Protein 5CWN (pdb70)

Sequence (207 aa):
MDPEEILERAKESLERRAREASEERGDEEEEFRKAAEKALELAKRLVEQAKKEGDPELVLEAAKVALLRVAEELAAKNGDKEVFKKAAESALEVAKRLVEVASKEGDPELVLEAAKVALRVAELAAKNGDKEVFKKAAESALEVAKRRLVEVASSKEGDPELVEEAAKVAEEEVRKLLAKKQGDEEVYEKARETAREVKEELKRRVREEKGGWLEHH

Secondary structure (DSSP, 8-state):
--HHHHHHHHHHHHHHHHHHHHHT-HHHHHHHHHHHHHHHHHHHHHHHHHT-HHHHHHHHHHHHHHHHHHHHTT-HHHHHHHHHHHHHHHHHHHHHHHHTT-HHHHHHHHHHHHHHHHHHHHTT-HHHHHHHHHHHHHHHHHHHHHHHHTT-HHHHHHHHHHHHHHHHHHHHHT-HHHHHHHHHHHHHHHHHHHHHHHHHHHHHHH-

Foldseek 3Di:
DPLVVLLVLLVVLLVQLVVCLVVVNVVSNVVSLVSSLVSLVVSLVVCVVVLNLVSLLSSLVSLLSSLVSCLVSVNVVSNVVSLVSSLVSLVSSLVSCLVVLNLVSLLSSLVSLLSQLVSCLVSVNVPSNLVSLVSSLVSLVSSLVSCLVVLHLPSLVSSLVSLVSQLVSCVVSVPVVSNVSSVVSSVVSVVSSVVSVCVVVVVVVVD

Radius of gyration: 18.5 Å; Cα contacts (8 Å, |Δi|>4): 300; chains: 1; bounding box: 24×44×67 Å

B-factor: mean 45.7, std 22.43, range [17.08, 154.74]

Structure (mmCIF, N/CA/C/O backbone):
data_5CWN
#
_entry.id   5CWN
#
_cell.length_a   23.270
_cell.length_b   82.910
_cell.length_c   103.300
_cell.angle_alpha   90.000
_cell.angle_beta   90.000
_cell.angle_gamma   90.000
#
_symmetry.space_group_name_H-M   'P 21 21 21'
#
loop_
_entity.id
_entity.type
_entity.pdbx_description
1 polymer 'Designed helical repeat protein'
2 non-polymer 'TETRAETHYLENE GLYCOL'
3 non-polymer '2-[N-CYCLOHEXYLAMINO]ETHANE SULFONIC ACID'
4 water water
#
loop_
_atom_site.group_PDB
_atom_site.id
_atom_site.type_symbol
_atom_site.label_atom_id
_atom_site.label_alt_id
_atom_site.label_comp_id
_atom_site.label_asym_id
_atom_site.label_entity_id
_atom_site.label_seq_id
_atom_site.pdbx_PDB_ins_code
_atom_site.Cartn_x
_atom_site.Cartn_y
_atom_site.Cartn_z
_atom_site.occupancy
_atom_site.B_iso_or_equiv
_atom_site.auth_seq_id
_atom_site.auth_comp_id
_atom_site.auth_asym_id
_atom_site.auth_atom_id
_atom_site.pdbx_PDB_model_num
ATOM 1 N N . MET A 1 1 ? -1.356 -31.362 11.719 1.00 66.74 1 MET A N 1
ATOM 2 C CA . MET A 1 1 ? -0.103 -30.557 11.714 1.00 60.80 1 MET A CA 1
ATOM 3 C C . MET A 1 1 ? 0.301 -30.185 13.141 1.00 56.36 1 MET A C 1
ATOM 4 O O . MET A 1 1 ? -0.499 -29.643 13.911 1.00 57.13 1 MET A O 1
ATOM 20 N N . ASP A 1 2 ? 1.545 -30.500 13.484 1.00 52.01 2 ASP A N 1
ATOM 21 C CA . ASP A 1 2 ? 2.158 -30.068 14.735 1.00 50.76 2 ASP A CA 1
ATOM 22 C C . ASP A 1 2 ? 2.036 -28.549 14.833 1.00 43.51 2 ASP A C 1
ATOM 23 O O . ASP A 1 2 ? 2.306 -27.858 13.860 1.00 38.82 2 ASP A O 1
ATOM 32 N N . PRO A 1 3 ? 1.622 -28.021 15.994 1.00 42.89 3 PRO A N 1
ATOM 33 C CA . PRO A 1 3 ? 1.512 -26.555 16.001 1.00 41.11 3 PRO A CA 1
ATOM 34 C C . PRO A 1 3 ? 2.830 -25.833 15.762 1.00 38.19 3 PRO A C 1
ATOM 35 O O . PRO A 1 3 ? 2.817 -24.725 15.193 1.00 34.89 3 PRO A O 1
ATOM 46 N N . GLU A 1 4 ? 3.949 -26.413 16.184 1.00 42.25 4 GLU A N 1
ATOM 47 C CA . GLU A 1 4 ? 5.230 -25.786 15.890 1.00 44.82 4 GLU A CA 1
ATOM 48 C C . GLU A 1 4 ? 5.471 -25.777 14.382 1.00 43.90 4 GLU A C 1
ATOM 49 O O . GLU A 1 4 ? 6.108 -24.853 13.852 1.00 41.68 4 GLU A O 1
ATOM 61 N N . GLU A 1 5 ? 4.939 -26.780 13.681 1.00 39.99 5 GLU A N 1
ATOM 62 C CA . GLU A 1 5 ? 5.056 -26.804 12.226 1.00 37.11 5 GLU A CA 1
ATOM 63 C C . GLU A 1 5 ? 4.195 -25.714 11.591 1.00 31.35 5 GLU A C 1
ATOM 64 O O . GLU A 1 5 ? 4.609 -25.082 10.624 1.00 31.08 5 GLU A O 1
ATOM 76 N N . ILE A 1 6 ? 3.014 -25.469 12.149 1.00 29.72 6 ILE A N 1
ATOM 77 C CA . ILE A 1 6 ? 2.141 -24.415 11.629 1.00 28.38 6 ILE A CA 1
ATOM 78 C C . ILE A 1 6 ? 2.838 -23.098 11.805 1.00 26.65 6 ILE A C 1
ATOM 79 O O . ILE A 1 6 ? 2.797 -22.242 10.910 1.00 25.96 6 ILE A O 1
ATOM 95 N N . LEU A 1 7 ? 3.464 -22.915 12.974 1.00 26.71 7 LEU A N 1
ATOM 96 C CA . LEU A 1 7 ? 4.106 -21.644 13.281 1.00 26.63 7 LEU A CA 1
ATOM 97 C C . LEU A 1 7 ? 5.284 -21.445 12.323 1.00 27.37 7 LEU A C 1
ATOM 98 O O . LEU A 1 7 ? 5.488 -20.356 11.771 1.00 26.98 7 LEU A O 1
ATOM 114 N N . GLU A 1 8 ? 6.027 -22.518 12.045 1.00 29.98 8 GLU A N 1
ATOM 115 C CA . GLU A 1 8 ? 7.133 -22.415 11.098 1.00 36.37 8 GLU A CA 1
ATOM 116 C C . GLU A 1 8 ? 6.655 -22.019 9.687 1.00 30.56 8 GLU A C 1
ATOM 117 O O . GLU A 1 8 ? 7.253 -21.154 9.044 1.00 29.78 8 GLU A O 1
ATOM 129 N N . ARG A 1 9 ? 5.568 -22.622 9.224 1.00 27.96 9 ARG A N 1
ATOM 130 C CA . ARG A 1 9 ? 4.990 -22.265 7.940 1.00 26.40 9 ARG A CA 1
ATOM 131 C C . ARG A 1 9 ? 4.477 -20.824 7.933 1.00 23.22 9 ARG A C 1
ATOM 132 O O . ARG A 1 9 ? 4.546 -20.129 6.902 1.00 23.24 9 ARG A O 1
ATOM 153 N N . ALA A 1 10 ? 3.958 -20.372 9.064 1.00 23.48 10 ALA A N 1
ATOM 154 C CA . ALA A 1 10 ? 3.440 -19.000 9.137 1.00 22.55 10 ALA A CA 1
ATOM 155 C C . ALA A 1 10 ? 4.593 -18.024 9.001 1.00 22.72 10 ALA A C 1
ATOM 156 O O . ALA A 1 10 ? 4.479 -17.001 8.328 1.00 22.40 10 ALA A O 1
ATOM 163 N N . LYS A 1 11 ? 5.696 -18.333 9.670 1.00 23.83 11 LYS A N 1
ATOM 164 C CA . LYS A 1 11 ? 6.898 -17.505 9.583 1.00 24.63 11 LYS A CA 1
ATOM 165 C C . LYS A 1 11 ? 7.516 -17.545 8.169 1.00 23.84 11 LYS A C 1
ATOM 166 O O . LYS A 1 11 ? 8.039 -16.541 7.658 1.00 23.96 11 LYS A O 1
ATOM 185 N N . GLU A 1 12 ? 7.480 -18.700 7.523 1.00 23.43 12 GLU A N 1
ATOM 186 C CA . GLU A 1 12 ? 7.933 -18.782 6.131 1.00 26.43 12 GLU A CA 1
ATOM 187 C C . GLU A 1 12 ? 7.082 -17.891 5.228 1.00 23.78 12 GLU A C 1
ATOM 188 O O . GLU A 1 12 ? 7.604 -17.216 4.342 1.00 24.19 12 GLU A O 1
ATOM 200 N N . SER A 1 13 ? 5.774 -17.864 5.456 1.00 24.04 13 SER A N 1
ATOM 201 C CA . SER A 1 13 ? 4.892 -17.016 4.654 1.00 25.98 13 SER A CA 1
ATOM 202 C C . SER A 1 13 ? 5.147 -15.534 4.895 1.00 22.63 13 SER A C 1
ATOM 203 O O . SER A 1 13 ? 5.097 -14.725 3.975 1.00 22.87 13 SER A O 1
ATOM 211 N N . LEU A 1 14 ? 5.416 -15.174 6.140 1.00 20.79 14 LEU A N 1
ATOM 212 C CA . LEU A 1 14 ? 5.786 -13.813 6.455 1.00 20.94 14 LEU A CA 1
ATOM 213 C C . LEU A 1 14 ? 7.059 -13.387 5.693 1.00 22.44 14 LEU A C 1
ATOM 214 O O . LEU A 1 14 ? 7.144 -12.263 5.185 1.00 22.44 14 LEU A O 1
ATOM 230 N N . GLU A 1 15 ? 8.043 -14.279 5.580 1.00 23.05 15 GLU A N 1
ATOM 231 C CA . GLU A 1 15 ? 9.286 -13.904 4.949 1.00 25.69 15 GLU A CA 1
ATOM 232 C C . GLU A 1 15 ? 9.083 -13.786 3.435 1.00 24.31 15 GLU A C 1
ATOM 233 O O . GLU A 1 15 ? 9.724 -12.979 2.780 1.00 25.03 15 GLU A O 1
ATOM 245 N N A ARG A 1 16 ? 8.165 -14.587 2.906 0.38 23.28 16 ARG A N 1
ATOM 246 N N B ARG A 1 16 ? 8.217 -14.615 2.872 0.62 23.29 16 ARG A N 1
ATOM 247 C CA A ARG A 1 16 ? 7.801 -14.517 1.493 0.38 26.77 16 ARG A CA 1
ATOM 248 C CA B ARG A 1 16 ? 7.878 -14.440 1.464 0.62 25.55 16 ARG A CA 1
ATOM 249 C C A ARG A 1 16 ? 7.032 -13.227 1.175 0.38 23.77 16 ARG A C 1
ATOM 250 C C B ARG A 1 16 ? 7.256 -13.054 1.281 0.62 23.35 16 ARG A C 1
ATOM 251 O O A ARG A 1 16 ? 7.072 -12.736 0.039 0.38 24.05 16 ARG A O 1
ATOM 252 O O B ARG A 1 16 ? 7.622 -12.320 0.350 0.62 23.84 16 ARG A O 1
ATOM 293 N N . ALA A 1 17 ? 6.331 -12.681 2.170 1.00 23.22 17 ALA A N 1
ATOM 294 C CA . ALA A 1 17 ? 5.655 -11.388 2.018 1.00 23.15 17 ALA A CA 1
ATOM 295 C C . ALA A 1 17 ? 6.684 -10.263 2.071 1.00 24.78 17 ALA A C 1
ATOM 296 O O . ALA A 1 17 ? 6.638 -9.312 1.264 1.00 27.67 17 ALA A O 1
ATOM 304 N N . ARG A 1 18 ? 7.649 -10.386 2.980 1.00 22.89 18 ARG A N 1
ATOM 305 C CA . ARG A 1 18 ? 8.711 -9.389 3.079 1.00 24.65 18 ARG A CA 1
ATOM 306 C C . ARG A 1 18 ? 9.487 -9.293 1.788 1.00 28.70 18 ARG A C 1
ATOM 307 O O . ARG A 1 18 ? 9.758 -8.188 1.299 1.00 33.30 18 ARG A O 1
ATOM 328 N N . GLU A 1 19 ? 9.846 -10.446 1.247 1.00 26.46 19 GLU A N 1
ATOM 329 C CA . GLU A 1 19 ? 10.657 -10.498 0.026 1.00 34.47 19 GLU A CA 1
ATOM 330 C C . GLU A 1 19 ? 9.869 -9.912 -1.151 1.00 30.95 19 GLU A C 1
ATOM 331 O O . GLU A 1 19 ? 10.428 -9.207 -2.019 1.00 31.56 19 GLU A O 1
ATOM 343 N N . ALA A 1 20 ? 8.573 -10.197 -1.190 1.00 31.88 20 ALA A N 1
ATOM 344 C CA . ALA A 1 20 ? 7.721 -9.685 -2.271 1.00 32.92 20 ALA A CA 1
ATOM 345 C C . ALA A 1 20 ? 7.599 -8.169 -2.164 1.00 35.17 20 ALA A C 1
ATOM 346 O O . ALA A 1 20 ? 7.616 -7.457 -3.171 1.00 40.63 20 ALA A O 1
ATOM 353 N N . SER A 1 21 ? 7.457 -7.686 -0.933 1.00 31.88 21 SER A N 1
ATOM 354 C CA . SER A 1 21 ? 7.360 -6.259 -0.660 1.00 35.72 21 SER A CA 1
ATOM 355 C C . SER A 1 21 ? 8.598 -5.521 -1.155 1.00 37.63 21 SER A C 1
ATOM 356 O O . SER A 1 21 ? 8.490 -4.455 -1.782 1.00 42.12 21 SER A O 1
ATOM 364 N N A GLU A 1 22 ? 9.774 -6.083 -0.905 0.47 36.22 22 GLU A N 1
ATOM 365 N N B GLU A 1 22 ? 9.762 -6.098 -0.869 0.53 36.15 22 GLU A N 1
ATOM 366 C CA A GLU A 1 22 ? 11.012 -5.440 -1.343 0.47 38.88 22 GLU A CA 1
ATOM 367 C CA B GLU A 1 22 ? 11.043 -5.553 -1.320 0.53 39.33 22 GLU A CA 1
ATOM 368 C C A GLU A 1 22 ? 11.108 -5.380 -2.862 0.47 41.80 22 GLU A C 1
ATOM 369 C C B GLU A 1 22 ? 11.072 -5.382 -2.831 0.53 41.76 22 GLU A C 1
ATOM 370 O O A GLU A 1 22 ? 11.693 -4.444 -3.414 0.47 44.24 22 GLU A O 1
ATOM 371 O O B GLU A 1 22 ? 11.566 -4.373 -3.342 0.53 44.09 22 GLU A O 1
ATOM 394 N N . ARG A 1 23 ? 10.553 -6.382 -3.539 1.00 43.12 23 ARG A N 1
ATOM 395 C CA . ARG A 1 23 ? 10.589 -6.416 -5.009 1.00 44.93 23 ARG A CA 1
ATOM 396 C C . ARG A 1 23 ? 9.529 -5.521 -5.638 1.00 43.49 23 ARG A C 1
ATOM 397 O O . ARG A 1 23 ? 9.544 -5.284 -6.859 1.00 44.19 23 ARG A O 1
ATOM 419 N N . GLY A 1 24 ? 8.597 -5.048 -4.818 1.00 44.30 24 GLY A N 1
ATOM 420 C CA . GLY A 1 24 ? 7.444 -4.318 -5.306 1.00 46.02 24 GLY A CA 1
ATOM 421 C C . GLY A 1 24 ? 6.420 -5.222 -5.975 1.00 45.66 24 GLY A C 1
ATOM 422 O O . GLY A 1 24 ? 5.673 -4.770 -6.854 1.00 47.28 24 GLY A O 1
ATOM 426 N N . ASP A 1 25 ? 6.392 -6.498 -5.579 1.00 40.18 25 ASP A N 1
ATOM 427 C CA . ASP A 1 25 ? 5.408 -7.453 -6.084 1.00 37.89 25 ASP A CA 1
ATOM 428 C C . ASP A 1 25 ? 4.198 -7.436 -5.164 1.00 33.62 25 ASP A C 1
ATOM 429 O O . ASP A 1 25 ? 4.156 -8.158 -4.152 1.00 32.53 25 ASP A O 1
ATOM 438 N N . GLU A 1 26 ? 3.220 -6.590 -5.492 1.00 32.73 26 GLU A N 1
ATOM 439 C CA . GLU A 1 26 ? 2.106 -6.324 -4.571 1.00 35.50 26 GLU A CA 1
ATOM 440 C C . GLU A 1 26 ? 1.163 -7.520 -4.436 1.00 33.75 26 GLU A C 1
ATOM 441 O O . GLU A 1 26 ? 0.645 -7.787 -3.361 1.00 30.07 26 GLU A O 1
ATOM 453 N N A GLU A 1 27 ? 0.949 -8.230 -5.537 0.41 38.90 27 GLU A N 1
ATOM 454 N N B GLU A 1 27 ? 0.939 -8.227 -5.538 0.59 38.92 27 GLU A N 1
ATOM 455 C CA A GLU A 1 27 ? 0.086 -9.405 -5.538 0.41 41.87 27 GLU A CA 1
ATOM 456 C CA B GLU A 1 27 ? 0.080 -9.406 -5.530 0.59 41.86 27 GLU A CA 1
ATOM 457 C C A GLU A 1 27 ? 0.673 -10.509 -4.660 0.41 35.52 27 GLU A C 1
ATOM 458 C C B GLU A 1 27 ? 0.675 -10.502 -4.646 0.59 35.59 27 GLU A C 1
ATOM 459 O O A GLU A 1 27 ? -0.032 -11.124 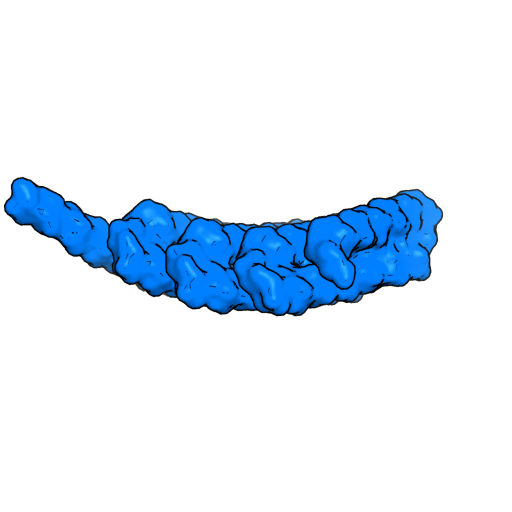-3.861 0.41 33.10 27 GLU A O 1
ATOM 460 O O B GLU A 1 27 ? -0.020 -11.104 -3.828 0.59 33.07 27 GLU A O 1
ATOM 483 N N . GLU A 1 28 ? 1.969 -10.748 -4.814 1.00 33.43 28 GLU A N 1
ATOM 484 C CA . GLU A 1 28 ? 2.665 -11.779 -4.052 1.00 34.63 28 GLU A CA 1
ATOM 485 C C . GLU A 1 28 ? 2.734 -11.392 -2.579 1.00 27.87 28 GLU A C 1
ATOM 486 O O . GLU A 1 28 ? 2.634 -12.251 -1.691 1.00 24.86 28 GLU A O 1
ATOM 499 N N . PHE A 1 29 ? 2.927 -10.104 -2.314 1.00 27.96 29 PHE A N 1
ATOM 500 C CA . PHE A 1 29 ? 2.890 -9.622 -0.930 1.00 25.43 29 PHE A CA 1
ATOM 501 C C . PHE A 1 29 ? 1.544 -9.934 -0.288 1.00 24.64 29 PHE A C 1
ATOM 502 O O . PHE A 1 29 ? 1.448 -10.482 0.825 1.00 24.01 29 PHE A O 1
ATOM 519 N N . ARG A 1 30 ? 0.480 -9.600 -1.007 1.00 26.01 30 ARG A N 1
ATOM 520 C CA . ARG A 1 30 ? -0.847 -9.793 -0.452 1.00 28.68 30 ARG A CA 1
ATOM 521 C C . ARG A 1 30 ? -1.158 -11.284 -0.268 1.00 24.57 30 ARG A C 1
ATOM 522 O O . ARG A 1 30 ? -1.718 -11.659 0.759 1.00 23.37 30 ARG A O 1
ATOM 543 N N . LYS A 1 31 ? -0.791 -12.133 -1.221 1.00 25.33 31 LYS A N 1
ATOM 544 C CA . LYS A 1 31 ? -1.075 -13.563 -1.078 1.00 28.43 31 LYS A CA 1
ATOM 545 C C . LYS A 1 31 ? -0.314 -14.186 0.103 1.00 24.71 31 LYS A C 1
ATOM 546 O O . LYS A 1 31 ? -0.870 -14.990 0.863 1.00 23.46 31 LYS A O 1
ATOM 565 N N . ALA A 1 32 ? 0.950 -13.801 0.276 1.00 24.91 32 ALA A N 1
ATOM 566 C CA . ALA A 1 32 ? 1.772 -14.341 1.357 1.00 24.26 32 ALA A CA 1
ATOM 567 C C . ALA A 1 32 ? 1.321 -13.810 2.705 1.00 21.75 32 ALA A C 1
ATOM 568 O O . ALA A 1 32 ? 1.312 -14.535 3.687 1.00 20.72 32 ALA A O 1
ATOM 575 N N . ALA A 1 33 ? 0.915 -12.550 2.747 1.00 20.45 33 ALA A N 1
ATOM 576 C CA . ALA A 1 33 ? 0.403 -11.970 3.992 1.00 20.95 33 ALA A CA 1
ATOM 577 C C . ALA A 1 33 ? -0.892 -12.654 4.433 1.00 21.45 33 ALA A C 1
ATOM 578 O O . ALA A 1 33 ? -1.082 -12.979 5.611 1.00 22.13 33 ALA A O 1
ATOM 585 N N . GLU A 1 34 ? -1.787 -12.878 3.478 1.00 22.22 34 GLU A N 1
ATOM 586 C CA . GLU A 1 34 ? -3.031 -13.603 3.725 1.00 27.26 34 GLU A CA 1
ATOM 587 C C . GLU A 1 34 ? -2.761 -15.012 4.247 1.00 24.17 34 GLU A C 1
ATOM 588 O O . GLU A 1 34 ? -3.415 -15.477 5.169 1.00 25.24 34 GLU A O 1
ATOM 600 N N . LYS A 1 35 ? -1.780 -15.679 3.658 1.00 22.27 35 LYS A N 1
ATOM 601 C CA . LYS A 1 35 ? -1.438 -17.033 4.066 1.00 23.86 35 LYS A CA 1
ATOM 602 C C . LYS A 1 35 ? -0.867 -17.053 5.481 1.00 20.43 35 LYS A C 1
ATOM 603 O O . LYS A 1 35 ? -1.155 -17.964 6.263 1.00 20.36 35 LYS A O 1
ATOM 622 N N . ALA A 1 36 ? -0.068 -16.048 5.825 1.00 19.57 36 ALA A N 1
ATOM 623 C CA . ALA A 1 36 ? 0.453 -15.958 7.183 1.00 18.83 36 ALA A CA 1
ATOM 624 C C . ALA A 1 36 ? -0.692 -15.791 8.186 1.00 19.42 36 ALA A C 1
ATOM 625 O O . ALA A 1 36 ? -0.683 -16.439 9.236 1.00 21.24 36 ALA A O 1
ATOM 632 N N . LEU A 1 37 ? -1.678 -14.964 7.850 1.00 19.24 37 LEU A N 1
ATOM 633 C CA . LEU A 1 37 ? -2.809 -14.732 8.745 1.00 19.78 37 LEU A CA 1
ATOM 634 C C . LEU A 1 37 ? -3.674 -15.973 8.841 1.00 21.52 37 LEU A C 1
ATOM 635 O O . LEU A 1 37 ? -4.137 -16.308 9.938 1.00 22.04 37 LEU A O 1
ATOM 651 N N . GLU A 1 38 ? -3.885 -16.660 7.713 1.00 21.24 38 GLU A N 1
ATOM 652 C CA . GLU A 1 38 ? -4.641 -17.912 7.724 1.00 23.25 38 GLU A CA 1
ATOM 653 C C . GLU A 1 38 ? -3.975 -18.944 8.610 1.00 22.80 38 GLU A C 1
ATOM 654 O O . GLU A 1 38 ? -4.651 -19.646 9.384 1.00 25.59 38 GLU A O 1
ATOM 666 N N . LEU A 1 39 ? -2.660 -19.076 8.497 1.00 21.31 39 LEU A N 1
ATOM 667 C CA . LEU A 1 39 ? -1.943 -20.019 9.336 1.00 20.98 39 LEU A CA 1
ATOM 668 C C . LEU A 1 39 ? -1.943 -19.615 10.806 1.00 21.45 39 LEU A C 1
ATOM 669 O O . LEU A 1 39 ? -2.014 -20.494 11.672 1.00 23.41 39 LEU A O 1
ATOM 685 N N . ALA A 1 40 ? -1.866 -18.319 11.095 1.00 21.66 40 ALA A N 1
ATOM 686 C CA . ALA A 1 40 ? -1.980 -17.877 12.494 1.00 21.93 40 ALA A CA 1
ATOM 687 C C . ALA A 1 40 ? -3.340 -18.302 13.068 1.00 22.98 40 ALA A C 1
ATOM 688 O O . ALA A 1 40 ? -3.436 -18.788 14.196 1.00 23.39 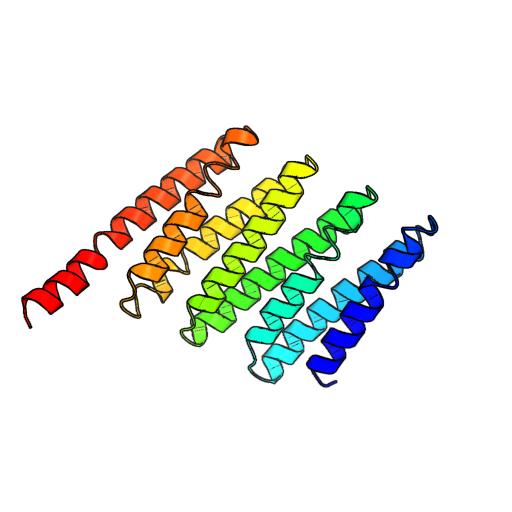40 ALA A O 1
ATOM 695 N N . LYS A 1 41 ? -4.401 -18.122 12.294 1.00 23.55 41 LYS A N 1
ATOM 696 C CA . LYS A 1 41 ? -5.726 -18.559 12.746 1.00 25.82 41 LYS A CA 1
ATOM 697 C C . LYS A 1 41 ? -5.796 -20.063 12.949 1.00 26.83 41 LYS A C 1
ATOM 698 O O . LYS A 1 41 ? -6.427 -20.544 13.903 1.00 28.88 41 LYS A O 1
ATOM 717 N N . ARG A 1 42 ? -5.161 -20.825 12.061 1.00 24.18 42 ARG A N 1
ATOM 718 C CA . ARG A 1 42 ? -5.141 -22.265 12.198 1.00 27.59 42 ARG A CA 1
ATOM 719 C C . ARG A 1 42 ? -4.355 -22.677 13.437 1.00 24.78 42 ARG A C 1
ATOM 720 O O . ARG A 1 42 ? -4.727 -23.622 14.118 1.00 26.70 42 ARG A O 1
ATOM 741 N N . LEU A 1 43 ? -3.295 -21.936 13.739 1.00 22.74 43 LEU A N 1
ATOM 742 C CA . LEU A 1 43 ? -2.486 -22.210 14.923 1.00 22.53 43 LEU A CA 1
ATOM 743 C C . LEU A 1 43 ? -3.313 -22.040 16.203 1.00 23.07 43 LEU A C 1
ATOM 744 O O . LEU A 1 43 ? -3.192 -22.835 17.135 1.00 25.13 43 LEU A O 1
ATOM 760 N N . VAL A 1 44 ? -4.170 -21.024 16.234 1.00 22.92 44 VAL A N 1
ATOM 761 C CA . VAL A 1 44 ? -5.050 -20.826 17.390 1.00 24.91 44 VAL A CA 1
ATOM 762 C C . VAL A 1 44 ? -5.960 -22.029 17.602 1.00 27.37 44 VAL A C 1
ATOM 763 O O . VAL A 1 44 ? -6.137 -22.533 18.725 1.00 30.96 44 VAL A O 1
ATOM 776 N N . GLU A 1 45 ? -6.549 -22.522 16.522 1.00 24.73 45 GLU A N 1
ATOM 777 C CA . GLU A 1 45 ? -7.471 -23.636 16.658 1.00 29.47 45 GLU A CA 1
ATOM 778 C C . GLU A 1 45 ? -6.729 -24.915 17.049 1.00 29.43 45 GLU A C 1
ATOM 779 O O . GLU A 1 45 ? -7.245 -25.708 17.807 1.00 32.12 45 GLU A O 1
ATOM 791 N N . GLN A 1 46 ? -5.511 -25.103 16.558 1.00 26.73 46 GLN A N 1
ATOM 792 C CA . GLN A 1 46 ? -4.769 -26.317 16.902 1.00 29.28 46 GLN A CA 1
ATOM 793 C C . GLN A 1 46 ? -4.308 -26.216 18.358 1.00 28.19 46 GLN A C 1
ATOM 794 O O . GLN A 1 46 ? -4.340 -27.200 19.100 1.00 30.47 46 GLN A O 1
ATOM 808 N N . ALA A 1 47 ? -3.891 -25.021 18.766 1.00 26.76 47 ALA A N 1
ATOM 809 C CA . ALA A 1 47 ? -3.487 -24.785 20.155 1.00 31.45 47 ALA A CA 1
ATOM 810 C C . ALA A 1 47 ? -4.625 -25.158 21.103 1.00 37.62 47 ALA A C 1
ATOM 811 O O . ALA A 1 47 ? -4.398 -25.720 22.194 1.00 39.96 47 ALA A O 1
ATOM 818 N N . LYS A 1 48 ? -5.859 -24.900 20.667 1.00 37.67 48 LYS A N 1
ATOM 819 C CA . LYS A 1 48 ? -7.053 -25.357 21.403 1.00 41.49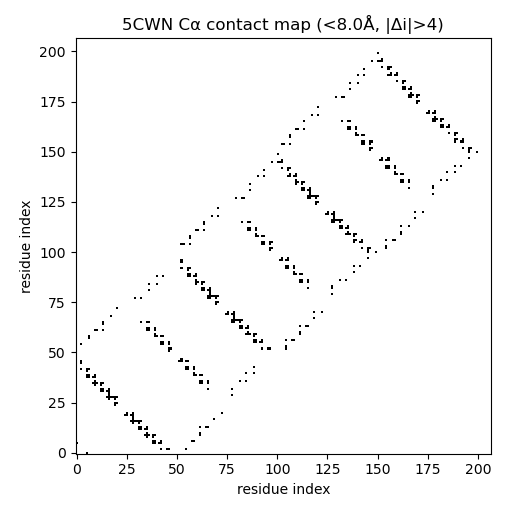 48 LYS A CA 1
ATOM 820 C C . LYS A 1 48 ? -7.210 -26.878 21.453 1.00 40.33 48 LYS A C 1
ATOM 821 O O . LYS A 1 48 ? -7.487 -27.477 22.510 1.00 41.32 48 LYS A O 1
ATOM 840 N N . LYS A 1 49 ? -7.062 -27.531 20.314 1.00 41.56 49 LYS A N 1
ATOM 841 C CA . LYS A 1 49 ? -7.196 -28.973 20.291 1.00 46.65 49 LYS A CA 1
ATOM 842 C C . LYS A 1 49 ? -6.184 -29.617 21.244 1.00 49.29 49 LYS A C 1
ATOM 843 O O . LYS A 1 49 ? -6.440 -30.692 21.800 1.00 53.17 49 LYS A O 1
ATOM 862 N N . GLU A 1 50 ? -5.053 -28.942 21.454 1.00 48.03 50 GLU A N 1
ATOM 863 C CA . GLU A 1 50 ? -3.968 -29.485 22.282 1.00 46.86 50 GLU A CA 1
ATOM 864 C C . GLU A 1 50 ? -3.830 -28.838 23.662 1.00 46.39 50 GLU A C 1
ATOM 865 O O . GLU A 1 50 ? -3.031 -29.288 24.489 1.00 48.72 50 GLU A O 1
ATOM 877 N N . GLY A 1 51 ? -4.601 -27.790 23.914 1.00 42.00 51 GLY A N 1
ATOM 878 C CA . GLY A 1 51 ? -4.585 -27.142 25.216 1.00 43.83 51 GLY A CA 1
ATOM 879 C C . GLY A 1 51 ? -3.265 -26.450 25.522 1.00 47.30 51 GLY A C 1
ATOM 880 O O . GLY A 1 51 ? -2.699 -26.637 26.599 1.00 49.99 51 GLY A O 1
ATOM 884 N N . ASP A 1 52 ? -2.776 -25.662 24.566 1.00 47.68 52 ASP A N 1
ATOM 885 C CA . ASP A 1 52 ? -1.496 -24.957 24.699 1.00 44.93 52 ASP A CA 1
ATOM 886 C C . ASP A 1 52 ? -1.653 -23.440 24.500 1.00 42.05 52 ASP A C 1
ATOM 887 O O . ASP A 1 52 ? -1.606 -22.949 23.377 1.00 38.98 52 ASP A O 1
ATOM 896 N N . PRO A 1 53 ? -1.810 -22.681 25.594 1.00 41.22 53 PRO A N 1
ATOM 897 C CA . PRO A 1 53 ? -2.028 -21.225 25.498 1.00 38.90 53 PRO A CA 1
ATOM 898 C C . PRO A 1 53 ? -0.859 -20.430 24.913 1.00 33.38 53 PRO A C 1
ATOM 899 O O . PRO A 1 53 ? -1.079 -19.415 24.233 1.00 30.16 53 PRO A O 1
ATOM 910 N N . GLU A 1 54 ? 0.370 -20.868 25.176 1.00 36.40 54 GLU A N 1
ATOM 911 C CA . GLU A 1 54 ? 1.548 -20.156 24.674 1.00 38.17 54 GLU A CA 1
ATOM 912 C C . GLU A 1 54 ? 1.568 -20.048 23.153 1.00 29.55 54 GLU A C 1
ATOM 913 O O . GLU A 1 54 ? 2.078 -19.075 22.610 1.00 26.44 54 GLU A O 1
ATOM 925 N N . LEU A 1 55 ? 1.005 -21.037 22.468 1.00 27.39 55 LEU A N 1
ATOM 926 C CA . LEU A 1 55 ? 0.966 -21.029 21.009 1.00 29.01 55 LEU A CA 1
ATOM 927 C C . LEU A 1 55 ? -0.039 -20.028 20.480 1.00 25.18 55 LEU A C 1
ATOM 928 O O . LEU A 1 55 ? 0.118 -19.533 19.372 1.00 24.17 55 LEU A O 1
ATOM 944 N N . VAL A 1 56 ? -1.086 -19.751 21.255 1.00 24.93 56 VAL A N 1
ATOM 945 C CA . VAL A 1 56 ? -2.037 -18.712 20.838 1.00 23.98 56 VAL A CA 1
ATOM 946 C C . VAL A 1 56 ? -1.326 -17.364 20.844 1.00 22.95 56 VAL A C 1
ATOM 947 O O . VAL A 1 56 ? -1.551 -16.506 19.951 1.00 22.46 56 VAL A O 1
ATOM 960 N N . LEU A 1 57 ? -0.472 -17.148 21.838 1.00 22.44 57 LEU A N 1
ATOM 961 C CA . LEU A 1 57 ? 0.298 -15.904 21.891 1.00 22.20 57 LEU A CA 1
ATOM 962 C C . LEU A 1 57 ? 1.235 -15.830 20.685 1.00 21.38 57 LEU A C 1
ATOM 963 O O . LEU A 1 57 ? 1.363 -14.810 20.052 1.00 19.96 57 LEU A O 1
ATOM 979 N N . GLU A 1 58 ? 1.890 -16.930 20.333 1.00 21.82 58 GLU A N 1
ATOM 980 C CA . GLU A 1 58 ? 2.738 -16.900 19.137 1.00 21.36 58 GLU A CA 1
ATOM 981 C C . GLU A 1 58 ? 1.931 -16.567 17.865 1.00 20.67 58 GLU A C 1
ATOM 982 O O . GLU A 1 58 ? 2.421 -15.840 16.993 1.00 21.51 58 GLU A O 1
ATOM 994 N N . ALA A 1 59 ? 0.699 -17.070 17.755 1.00 19.98 59 ALA A N 1
ATOM 995 C CA . ALA A 1 59 ? -0.166 -16.735 16.620 1.00 19.13 59 ALA A CA 1
ATOM 996 C C . ALA A 1 59 ? -0.416 -15.227 16.550 1.00 19.09 59 ALA A C 1
ATOM 997 O O . ALA A 1 59 ? -0.370 -14.600 15.489 1.00 18.63 59 ALA A O 1
ATOM 1004 N N . ALA A 1 60 ? -0.657 -14.626 17.706 1.00 19.63 60 ALA A N 1
ATOM 1005 C CA . ALA A 1 60 ? -0.925 -13.192 17.744 1.00 18.99 60 ALA A CA 1
ATOM 1006 C C . ALA A 1 60 ? 0.291 -12.405 17.259 1.00 18.19 60 ALA A C 1
ATOM 1007 O O . ALA A 1 60 ? 0.176 -11.379 16.582 1.00 17.69 60 ALA A O 1
ATOM 1014 N N . LYS A 1 61 ? 1.467 -12.881 17.634 1.00 18.73 61 LYS A N 1
ATOM 1015 C CA . LYS A 1 61 ? 2.694 -12.214 17.248 1.00 19.53 61 LYS A CA 1
ATOM 1016 C C . LYS A 1 61 ? 2.948 -12.346 15.746 1.00 18.39 61 LYS A C 1
ATOM 1017 O O . LYS A 1 61 ? 3.543 -11.439 15.143 1.00 18.13 61 LYS A O 1
ATOM 1036 N N . VAL A 1 62 ? 2.487 -13.428 15.112 1.00 19.17 62 VAL A N 1
ATOM 1037 C CA . VAL A 1 62 ? 2.573 -13.512 13.662 1.00 18.50 62 VAL A CA 1
ATOM 1038 C C . VAL A 1 62 ? 1.718 -12.415 13.062 1.00 18.24 62 VAL A C 1
ATOM 1039 O O . VAL A 1 62 ? 2.155 -11.707 12.146 1.00 17.99 62 VAL A O 1
ATOM 1052 N N . ALA A 1 63 ? 0.496 -12.251 13.570 1.00 19.56 63 ALA A N 1
ATOM 1053 C CA . ALA A 1 63 ? -0.405 -11.233 13.011 1.00 19.46 63 ALA A CA 1
ATOM 1054 C C . ALA A 1 63 ? 0.184 -9.841 13.192 1.00 18.22 63 ALA A C 1
ATOM 1055 O O . ALA A 1 63 ? 0.077 -9.005 12.301 1.00 18.26 63 ALA A O 1
ATOM 1062 N N A LEU A 1 64 ? 0.838 -9.620 14.318 0.37 17.36 64 LEU A N 1
ATOM 1063 N N B LEU A 1 64 ? 0.803 -9.574 14.345 0.63 17.33 64 LEU A N 1
ATOM 1064 C CA A LEU A 1 64 ? 1.421 -8.327 14.616 0.37 17.87 64 LEU A CA 1
ATOM 1065 C CA B LEU A 1 64 ? 1.433 -8.269 14.586 0.63 17.67 64 LEU A CA 1
ATOM 1066 C C A LEU A 1 64 ? 2.588 -7.984 13.685 0.37 17.83 64 LEU A C 1
ATOM 1067 C C B LEU A 1 64 ? 2.513 -7.996 13.547 0.63 17.56 64 LEU A C 1
ATOM 1068 O O A LEU A 1 64 ? 2.818 -6.817 13.347 0.37 17.62 64 LEU A O 1
ATOM 1069 O O B LEU A 1 64 ? 2.617 -6.893 13.001 0.63 17.67 64 LEU A O 1
ATOM 1100 N N . ARG A 1 65 ? 3.313 -9.016 13.275 1.00 18.14 65 ARG A N 1
ATOM 1101 C CA . ARG A 1 65 ? 4.394 -8.886 12.313 1.00 18.13 65 ARG A CA 1
ATOM 1102 C C . ARG A 1 65 ? 3.827 -8.581 10.915 1.00 18.24 65 ARG A C 1
ATOM 1103 O O . ARG A 1 65 ? 4.357 -7.733 10.206 1.00 19.83 65 ARG A O 1
ATOM 1125 N N . VAL A 1 66 ? 2.721 -9.207 10.528 1.00 17.57 66 VAL A N 1
ATOM 1126 C CA . VAL A 1 66 ? 2.104 -8.919 9.227 1.00 18.61 66 VAL A CA 1
ATOM 1127 C C . VAL A 1 66 ? 1.607 -7.475 9.197 1.00 18.69 66 VAL A C 1
ATOM 1128 O O . VAL A 1 66 ? 1.791 -6.741 8.232 1.00 19.09 66 VAL A O 1
ATOM 1141 N N . ALA A 1 67 ? 1.006 -7.055 10.301 1.00 18.02 67 ALA A N 1
ATOM 1142 C CA . ALA A 1 67 ? 0.544 -5.685 10.394 1.00 18.35 67 ALA A CA 1
ATOM 1143 C C . ALA A 1 67 ? 1.682 -4.672 10.237 1.00 19.20 67 ALA A C 1
ATOM 1144 O O . ALA A 1 67 ? 1.531 -3.678 9.537 1.00 20.53 67 ALA A O 1
ATOM 1151 N N A GLU A 1 68 ? 2.808 -4.890 10.903 0.66 19.01 68 GLU A N 1
ATOM 1152 N N B GLU A 1 68 ? 2.811 -4.957 10.882 0.34 18.90 68 GLU A N 1
ATOM 1153 C CA A GLU A 1 68 ? 3.912 -3.964 10.776 0.66 19.49 68 GLU A CA 1
ATOM 1154 C CA B GLU A 1 68 ? 3.993 -4.101 10.854 0.34 19.75 68 GLU A CA 1
ATOM 1155 C C A GLU A 1 68 ? 4.400 -3.900 9.326 0.66 20.49 68 GLU A C 1
ATOM 1156 C C B GLU A 1 68 ? 4.586 -3.973 9.452 0.34 20.71 68 GLU A C 1
ATOM 1157 O O A GLU A 1 68 ? 4.620 -2.801 8.769 0.66 21.83 68 GLU A O 1
ATOM 1158 O O B GLU A 1 68 ? 5.059 -2.908 9.065 0.34 21.82 68 GLU A O 1
ATOM 1181 N N . LEU A 1 69 ? 4.553 -5.069 8.703 1.00 20.05 69 LEU A N 1
ATOM 1182 C CA . LEU A 1 69 ? 4.993 -5.098 7.306 1.00 22.32 69 LEU A CA 1
ATOM 1183 C C . LEU A 1 69 ? 4.057 -4.313 6.412 1.00 22.42 69 LEU A C 1
ATOM 1184 O O . LEU A 1 69 ? 4.481 -3.546 5.554 1.00 24.63 69 LEU A O 1
ATOM 1201 N N . ALA A 1 70 ? 2.764 -4.546 6.590 1.00 22.38 70 ALA A N 1
ATOM 1202 C CA . ALA A 1 70 ? 1.760 -3.818 5.832 1.00 23.57 70 ALA A CA 1
ATOM 1203 C C . ALA A 1 70 ? 1.830 -2.310 6.061 1.00 26.08 70 ALA A C 1
ATOM 1204 O O . ALA A 1 70 ? 1.722 -1.521 5.098 1.00 28.39 70 ALA A O 1
ATOM 1211 N N . ALA A 1 71 ? 2.005 -1.903 7.312 1.00 26.37 71 ALA A N 1
ATOM 1212 C CA . ALA A 1 71 ? 2.162 -0.487 7.613 1.00 29.48 71 ALA A CA 1
ATOM 1213 C C . ALA A 1 71 ? 3.323 0.064 6.789 1.00 30.80 71 ALA A C 1
ATOM 1214 O O . ALA A 1 71 ? 3.198 1.088 6.101 1.00 32.73 71 ALA A O 1
ATOM 1221 N N . LYS A 1 72 ? 4.440 -0.651 6.815 1.00 30.04 72 LYS A N 1
ATOM 1222 C CA . LYS A 1 72 ? 5.663 -0.150 6.198 1.00 33.72 72 LYS A CA 1
ATOM 1223 C C . LYS A 1 72 ? 5.524 0.029 4.707 1.00 36.02 72 LYS A C 1
ATOM 1224 O O . LYS A 1 72 ? 6.085 0.973 4.146 1.00 39.68 72 LYS A O 1
ATOM 1243 N N . ASN A 1 73 ? 4.780 -0.847 4.045 1.00 36.42 73 ASN A N 1
ATOM 1244 C CA . ASN A 1 73 ? 4.623 -0.687 2.603 1.00 41.37 73 ASN A CA 1
ATOM 1245 C C . ASN A 1 73 ? 3.300 -0.035 2.191 1.00 37.48 73 ASN A C 1
ATOM 1246 O O . ASN A 1 73 ? 2.943 -0.032 1.010 1.00 38.59 73 ASN A O 1
ATOM 1257 N N . GLY A 1 74 ? 2.588 0.532 3.163 1.00 33.37 74 GLY A N 1
ATOM 1258 C CA . GLY A 1 74 ? 1.466 1.408 2.871 1.00 33.13 74 GLY A CA 1
ATOM 1259 C C . GLY A 1 74 ? 0.185 0.701 2.452 1.00 32.87 74 GLY A C 1
ATOM 1260 O O . GLY A 1 74 ? -0.707 1.310 1.855 1.00 33.92 74 GLY A O 1
ATOM 1264 N N . ASP A 1 75 ? 0.083 -0.588 2.774 1.00 30.78 75 ASP A N 1
ATOM 1265 C CA . ASP A 1 75 ? -1.085 -1.372 2.386 1.00 27.46 75 ASP A CA 1
ATOM 1266 C C . ASP A 1 75 ? -2.131 -1.316 3.494 1.00 25.57 75 ASP A C 1
ATOM 1267 O O . ASP A 1 75 ? -2.072 -2.093 4.463 1.00 23.86 75 ASP A O 1
ATOM 1276 N N . LYS A 1 76 ? -3.094 -0.418 3.353 1.00 27.04 76 LYS A N 1
ATOM 1277 C CA . LYS A 1 76 ? -4.043 -0.172 4.439 1.00 26.92 76 LYS A CA 1
ATOM 1278 C C . LYS A 1 76 ? -4.977 -1.369 4.636 1.00 25.60 76 LYS A C 1
ATOM 1279 O O . LYS A 1 76 ? -5.308 -1.730 5.774 1.00 24.08 76 LYS A O 1
ATOM 1298 N N . GLU A 1 77 ? -5.394 -2.012 3.556 1.00 26.67 77 GLU A N 1
ATOM 1299 C CA . GLU A 1 77 ? -6.304 -3.145 3.699 1.00 30.53 77 GLU A CA 1
ATOM 1300 C C . GLU A 1 77 ? -5.642 -4.299 4.468 1.00 23.56 77 GLU A C 1
ATOM 1301 O O . GLU A 1 77 ? -6.262 -4.891 5.368 1.00 22.58 77 GLU A O 1
ATOM 1313 N N . VAL A 1 78 ? -4.395 -4.627 4.139 1.00 20.94 78 VAL A N 1
ATOM 1314 C CA . VAL A 1 78 ? -3.707 -5.707 4.852 1.00 20.14 78 VAL A CA 1
ATOM 1315 C C . VAL A 1 78 ? -3.391 -5.265 6.286 1.00 18.77 78 VAL A C 1
ATOM 1316 O O . VAL A 1 78 ? -3.434 -6.089 7.206 1.00 18.84 78 VAL A O 1
ATOM 1329 N N . PHE A 1 79 ? -3.039 -3.998 6.472 1.00 18.51 79 PHE A N 1
ATOM 1330 C CA . PHE A 1 79 ? -2.826 -3.509 7.834 1.00 17.94 79 PHE A CA 1
ATOM 1331 C C . PHE A 1 79 ? -4.070 -3.750 8.684 1.00 18.20 79 PHE A C 1
ATOM 1332 O O . PHE A 1 79 ? -3.991 -4.310 9.789 1.00 18.26 79 PHE A O 1
ATOM 1349 N N . LYS A 1 80 ? -5.225 -3.326 8.191 1.00 19.21 80 LYS A N 1
ATOM 1350 C CA . LYS A 1 80 ? -6.442 -3.418 9.010 1.00 20.68 80 LYS A CA 1
ATOM 1351 C C . LYS A 1 80 ? -6.836 -4.884 9.252 1.00 21.26 80 LYS A C 1
ATOM 1352 O O . LYS A 1 80 ? -7.326 -5.231 10.331 1.00 20.46 80 LYS A O 1
ATOM 1371 N N . LYS A 1 81 ? -6.644 -5.739 8.247 1.00 21.44 81 LYS A N 1
ATOM 1372 C CA . LYS A 1 81 ? -6.906 -7.181 8.405 1.00 21.75 81 LYS A CA 1
ATOM 1373 C C . LYS A 1 81 ? -6.008 -7.849 9.438 1.00 18.30 81 LYS A C 1
ATOM 1374 O O . LYS A 1 81 ? -6.456 -8.681 10.259 1.00 18.72 81 LYS A O 1
ATOM 1393 N N . ALA A 1 82 ? -4.725 -7.522 9.381 1.00 17.90 82 ALA A N 1
ATOM 1394 C CA . ALA A 1 82 ? -3.757 -8.115 10.288 1.00 18.39 82 ALA A CA 1
ATOM 1395 C C . ALA A 1 82 ? -4.000 -7.562 11.701 1.00 17.51 82 ALA A C 1
ATOM 1396 O O . ALA A 1 82 ? -3.918 -8.303 12.683 1.00 17.08 82 ALA A O 1
ATOM 1403 N N . ALA A 1 83 ? -4.267 -6.265 11.796 1.00 18.03 83 ALA A N 1
ATOM 1404 C CA . ALA A 1 83 ? -4.580 -5.678 13.115 1.00 17.30 83 ALA A CA 1
ATOM 1405 C C . ALA A 1 83 ? -5.793 -6.365 13.741 1.00 17.75 83 ALA A C 1
ATOM 1406 O O . ALA A 1 83 ? -5.781 -6.710 14.924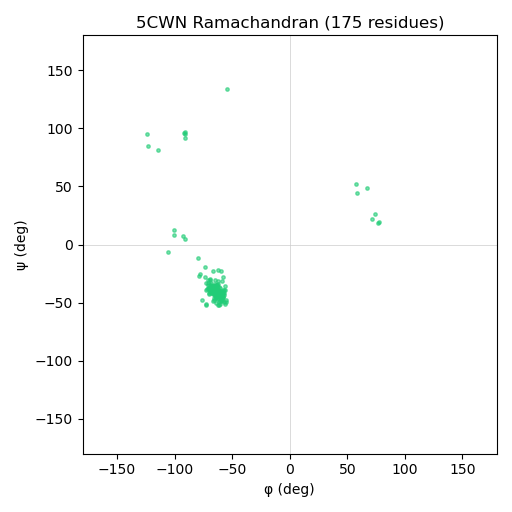 1.00 17.55 83 ALA A O 1
ATOM 1413 N N . GLU A 1 84 ? -6.831 -6.568 12.942 1.00 19.89 84 GLU A N 1
ATOM 1414 C CA . GLU A 1 84 ? -8.052 -7.181 13.418 1.00 21.16 84 GLU A CA 1
ATOM 1415 C C . GLU A 1 84 ? -7.743 -8.591 13.861 1.00 20.42 84 GLU A C 1
ATOM 1416 O O . GLU A 1 84 ? -8.197 -9.013 14.922 1.00 20.88 84 GLU A O 1
ATOM 1428 N N . SER A 1 85 ? -6.946 -9.308 13.065 1.00 18.71 85 SER A N 1
ATOM 1429 C CA . SER A 1 85 ? -6.523 -10.651 13.451 1.00 18.99 85 SER A CA 1
ATOM 1430 C C . SER A 1 85 ? -5.781 -10.687 14.776 1.00 17.80 85 SER A C 1
ATOM 1431 O O . SER A 1 85 ? -6.062 -11.540 15.619 1.00 18.75 85 SER A O 1
ATOM 1439 N N . ALA A 1 86 ? -4.852 -9.754 14.974 1.00 17.88 86 ALA A N 1
ATOM 1440 C CA . ALA A 1 86 ? -4.082 -9.718 16.209 1.00 17.91 86 ALA A CA 1
ATOM 1441 C C . ALA A 1 86 ? -5.004 -9.513 17.411 1.00 18.62 86 ALA A C 1
ATOM 1442 O O . ALA A 1 86 ? -4.828 -10.156 18.445 1.00 18.84 86 ALA A O 1
ATOM 1449 N N . LEU A 1 87 ? -5.975 -8.598 17.284 1.00 19.11 87 LEU A N 1
ATOM 1450 C CA . LEU A 1 87 ? -6.896 -8.331 18.385 1.00 19.77 87 LEU A CA 1
ATOM 1451 C C . LEU A 1 87 ? -7.821 -9.529 18.635 1.00 21.07 87 LEU A C 1
ATOM 1452 O O . LEU A 1 87 ? -8.073 -9.888 19.778 1.00 23.10 87 LEU A O 1
ATOM 1468 N N . GLU A 1 88 ? -8.309 -10.142 17.558 1.00 18.53 88 GLU A N 1
ATOM 1469 C CA . GLU A 1 88 ? -9.148 -11.330 17.698 1.00 20.14 88 GLU A CA 1
ATOM 1470 C C . GLU A 1 88 ? -8.380 -12.441 18.435 1.00 19.81 88 GLU A C 1
ATOM 1471 O O . GLU A 1 88 ? -8.942 -13.098 19.309 1.00 20.76 88 GLU A O 1
ATOM 1483 N N . VAL A 1 89 ? -7.111 -12.642 18.078 1.00 20.46 89 VAL A N 1
ATOM 1484 C CA . VAL A 1 89 ? -6.295 -13.689 18.717 1.00 20.37 89 VAL A CA 1
ATOM 1485 C C . VAL A 1 89 ? -6.005 -13.324 20.171 1.00 21.17 89 VAL A C 1
ATOM 1486 O O . VAL A 1 89 ? -6.052 -14.168 21.067 1.00 22.86 89 VAL A O 1
ATOM 1499 N N . ALA A 1 90 ? -5.733 -12.056 20.427 1.00 19.29 90 ALA A N 1
ATOM 1500 C CA . ALA A 1 90 ? -5.518 -11.620 21.802 1.00 21.37 90 ALA A CA 1
ATOM 1501 C C . ALA A 1 90 ? -6.727 -11.954 22.660 1.00 21.54 90 ALA A C 1
ATOM 1502 O O . ALA A 1 90 ? -6.603 -12.387 23.812 1.00 22.45 90 ALA A O 1
ATOM 1509 N N . LYS A 1 91 ? -7.913 -11.734 22.110 1.00 20.86 91 LYS A N 1
ATOM 1510 C CA . LYS A 1 91 ? -9.129 -12.038 22.858 1.00 22.52 91 LYS A CA 1
ATOM 1511 C C . LYS A 1 91 ? -9.268 -13.533 23.096 1.00 23.20 91 LYS A C 1
ATOM 1512 O O . LYS A 1 91 ? -9.718 -13.959 24.184 1.00 24.64 91 LYS A O 1
ATOM 1531 N N . ARG A 1 92 ? -8.866 -14.339 22.123 1.00 22.57 92 ARG A N 1
ATOM 1532 C CA . ARG A 1 92 ? -8.895 -15.788 22.343 1.00 24.17 92 ARG A CA 1
ATOM 1533 C C . ARG A 1 92 ? -7.905 -16.197 23.436 1.00 24.03 92 ARG A C 1
ATOM 1534 O O . ARG A 1 92 ? -8.191 -17.088 24.243 1.00 25.51 92 ARG A O 1
ATOM 1555 N N . LEU A 1 93 ? -6.734 -15.564 23.443 1.00 23.65 93 LEU A N 1
ATOM 1556 C CA . LEU A 1 93 ? -5.726 -15.840 24.471 1.00 24.42 93 LEU A CA 1
ATOM 1557 C C . LEU A 1 93 ? -6.232 -15.508 25.871 1.00 26.12 93 LEU A C 1
ATOM 1558 O O . LEU A 1 93 ? -6.005 -16.268 26.835 1.00 28.86 93 LEU A O 1
ATOM 1574 N N . VAL A 1 94 ? -6.924 -14.377 26.021 1.00 24.70 94 VAL A N 1
ATOM 1575 C CA . VAL A 1 94 ? -7.484 -14.051 27.340 1.00 26.24 94 VAL A CA 1
ATOM 1576 C C . VAL A 1 94 ? -8.407 -15.162 27.820 1.00 29.23 94 VAL A C 1
ATOM 1577 O O . VAL A 1 94 ? -8.364 -15.570 28.982 1.00 30.56 94 VAL A O 1
ATOM 1590 N N . GLU A 1 95 ? -9.242 -15.660 26.918 1.00 31.59 95 GLU A N 1
ATOM 1591 C CA . GLU A 1 95 ? -10.215 -16.667 27.313 1.00 39.00 95 GLU A CA 1
ATOM 1592 C C . GLU A 1 95 ? -9.521 -17.958 27.739 1.00 38.75 95 GLU A C 1
ATOM 1593 O O . GLU A 1 95 ? -9.853 -18.510 28.775 1.00 41.90 95 GLU A O 1
ATOM 1605 N N . VAL A 1 96 ? -8.548 -18.425 26.971 1.00 37.38 96 VAL A N 1
ATOM 1606 C CA . VAL A 1 96 ? -7.796 -19.618 27.372 1.00 41.13 96 VAL A CA 1
ATOM 1607 C C . VAL A 1 96 ? -7.037 -19.394 28.691 1.00 41.30 96 VAL A C 1
ATOM 1608 O O . VAL A 1 96 ? -7.131 -20.194 29.626 1.00 43.83 96 VAL A O 1
ATOM 1621 N N . ALA A 1 97 ? -6.269 -18.311 28.747 1.00 39.53 97 ALA A N 1
ATOM 1622 C CA . ALA A 1 97 ? -5.428 -18.024 29.902 1.00 39.71 97 ALA A CA 1
ATOM 1623 C C . ALA A 1 97 ? -6.254 -17.816 31.159 1.00 42.37 97 ALA A C 1
ATOM 1624 O O . ALA A 1 97 ? -5.826 -18.172 32.260 1.00 46.71 97 ALA A O 1
ATOM 1631 N N . SER A 1 98 ? -7.445 -17.245 31.018 1.00 40.10 98 SER A N 1
ATOM 1632 C CA . SER A 1 98 ? -8.298 -17.034 32.185 1.00 45.93 98 SER A CA 1
ATOM 1633 C C . SER A 1 98 ? -8.770 -18.362 32.754 1.00 52.18 98 SER A C 1
ATOM 1634 O O . SER A 1 98 ? -8.822 -18.545 33.975 1.00 56.26 98 SER A O 1
ATOM 1642 N N . LYS A 1 99 ? -9.121 -19.287 31.870 1.00 51.31 99 LYS A N 1
ATOM 1643 C CA . LYS A 1 99 ? -9.603 -20.590 32.312 1.00 55.94 99 LYS A CA 1
ATOM 1644 C C . LYS A 1 99 ? -8.527 -21.349 33.076 1.00 62.24 99 LYS A C 1
ATOM 1645 O O . LYS A 1 99 ? -8.829 -22.079 34.021 1.00 66.71 99 LYS A O 1
ATOM 1664 N N . GLU A 1 100 ? -7.273 -21.171 32.674 1.00 58.93 100 GLU A N 1
ATOM 1665 C CA . GLU A 1 100 ? -6.164 -21.890 33.296 1.00 64.56 100 GLU A CA 1
ATOM 1666 C C . GLU A 1 100 ? -5.513 -21.106 34.444 1.00 59.32 100 GLU A C 1
ATOM 1667 O O . GLU A 1 100 ? -4.488 -21.523 34.990 1.00 57.22 100 GLU A O 1
ATOM 1679 N N . GLY A 1 101 ? -6.120 -19.983 34.818 1.00 60.29 101 GLY A N 1
ATOM 1680 C CA . GLY A 1 101 ? -5.611 -19.167 35.908 1.00 62.71 101 GLY A CA 1
ATOM 1681 C C .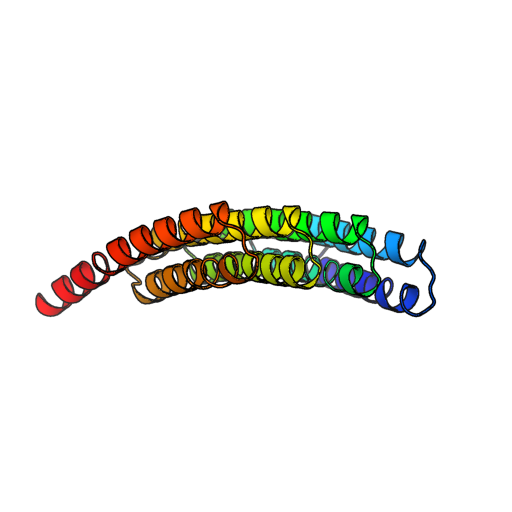 GLY A 1 101 ? -4.189 -18.702 35.650 1.00 64.65 101 GLY A C 1
ATOM 1682 O O . GLY A 1 101 ? -3.342 -18.757 36.542 1.00 68.05 101 GLY A O 1
ATOM 1686 N N . ASP A 1 102 ? -3.929 -18.252 34.420 1.00 61.46 102 ASP A N 1
ATOM 1687 C CA . ASP A 1 102 ? -2.595 -17.815 34.015 1.00 56.57 102 ASP A CA 1
ATOM 1688 C C . ASP A 1 102 ? -2.612 -16.318 33.708 1.00 49.83 102 ASP A C 1
ATOM 1689 O O . ASP A 1 102 ? -2.701 -15.912 32.544 1.00 46.50 102 ASP A O 1
ATOM 1698 N N . PRO A 1 103 ? -2.529 -15.486 34.754 1.00 49.07 103 PRO A N 1
ATOM 1699 C CA . PRO A 1 103 ? -2.599 -14.037 34.539 1.00 45.38 103 PRO A CA 1
ATOM 1700 C C . PRO A 1 103 ? -1.400 -13.462 33.767 1.00 40.34 103 PRO A C 1
ATOM 1701 O O . PRO A 1 103 ? -1.526 -12.387 33.172 1.00 36.75 103 PRO A O 1
ATOM 1712 N N . GLU A 1 104 ? -0.265 -14.153 33.771 1.00 41.17 104 GLU A N 1
ATOM 1713 C CA . GLU A 1 104 ? 0.885 -13.686 33.001 1.00 45.21 104 GLU A CA 1
ATOM 1714 C C . GLU A 1 104 ? 0.550 -13.633 31.508 1.00 34.00 104 GLU A C 1
ATOM 1715 O O . GLU A 1 104 ? 0.952 -12.701 30.803 1.00 30.51 104 GLU A O 1
ATOM 1727 N N . LEU A 1 105 ? -0.176 -14.633 31.023 1.00 31.66 105 LEU A N 1
ATOM 1728 C CA . LEU A 1 105 ? -0.530 -14.678 29.598 1.00 30.33 105 LEU A CA 1
ATOM 1729 C C . LEU A 1 105 ? -1.689 -13.739 29.285 1.00 28.46 105 LEU A C 1
ATOM 1730 O O . LEU A 1 105 ? -1.806 -13.262 28.166 1.00 26.74 105 LEU A O 1
ATOM 1746 N N . VAL A 1 106 ? -2.547 -13.465 30.269 1.00 29.76 106 VAL A N 1
ATOM 1747 C CA . VAL A 1 106 ? -3.583 -12.452 30.086 1.00 28.57 106 VAL A CA 1
ATOM 1748 C C . VAL A 1 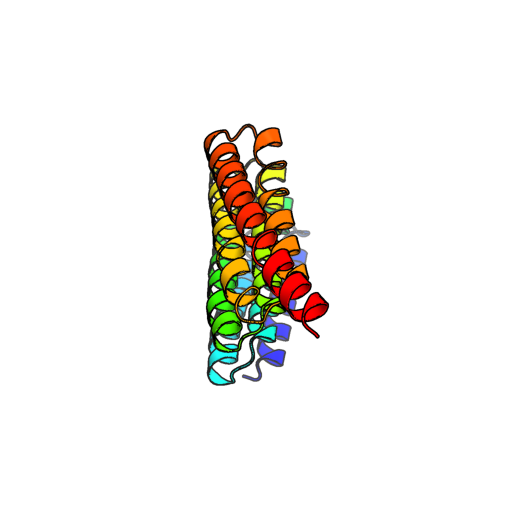106 ? -2.902 -11.097 29.875 1.00 27.08 106 VAL A C 1
ATOM 1749 O O . VAL A 1 106 ? -3.291 -10.302 28.999 1.00 26.50 106 VAL A O 1
ATOM 1762 N N . LEU A 1 107 ? -1.869 -10.827 30.667 1.00 26.71 107 LEU A N 1
ATOM 1763 C CA . LEU A 1 107 ? -1.099 -9.598 30.505 1.00 27.98 107 LEU A CA 1
ATOM 1764 C C . LEU A 1 107 ? -0.439 -9.537 29.112 1.00 26.36 107 LEU A C 1
ATOM 1765 O O . LEU A 1 107 ? -0.380 -8.491 28.478 1.00 26.44 107 LEU A O 1
ATOM 1781 N N . GLU A 1 108 ? 0.067 -10.664 28.638 1.00 24.42 108 GLU A N 1
ATOM 1782 C CA . GLU A 1 108 ? 0.662 -10.684 27.301 1.00 23.35 108 GLU A CA 1
ATOM 1783 C C . GLU A 1 108 ? -0.374 -10.329 26.230 1.00 21.92 108 GLU A C 1
ATOM 1784 O O . GLU A 1 108 ? -0.041 -9.666 25.236 1.00 23.28 108 GLU A O 1
ATOM 1796 N N . ALA A 1 109 ? -1.614 -10.771 26.405 1.00 21.92 109 ALA A N 1
ATOM 1797 C CA . ALA A 1 109 ? -2.681 -10.414 25.487 1.00 21.76 109 ALA A CA 1
ATOM 1798 C C . ALA A 1 109 ? -2.867 -8.897 25.495 1.00 21.69 109 ALA A C 1
ATOM 1799 O O . ALA A 1 109 ? -3.067 -8.266 24.449 1.00 20.66 109 ALA A O 1
ATOM 1806 N N . ALA A 1 110 ? -2.776 -8.295 26.672 1.00 22.94 110 ALA A N 1
ATOM 1807 C CA . ALA A 1 110 ? -2.947 -6.849 26.749 1.00 23.90 110 ALA A CA 1
ATOM 1808 C C . ALA A 1 110 ? -1.826 -6.133 26.007 1.00 22.56 110 ALA A C 1
ATOM 1809 O O . ALA A 1 110 ? -2.035 -5.105 25.362 1.00 22.16 110 ALA A O 1
ATOM 1816 N N . LYS A 1 111 ? -0.630 -6.702 26.075 1.00 22.70 111 LYS A N 1
ATOM 1817 C CA . LYS A 1 111 ? 0.524 -6.132 25.410 1.00 22.95 111 LYS A CA 1
ATOM 1818 C C . LYS A 1 111 ? 0.408 -6.221 23.886 1.00 22.06 111 LYS A C 1
ATOM 1819 O O . LYS A 1 111 ? 0.876 -5.334 23.170 1.00 22.73 111 LYS A O 1
ATOM 1838 N N . VAL A 1 112 ? -0.226 -7.277 23.390 1.00 21.42 112 VAL A N 1
ATOM 1839 C CA . VAL A 1 112 ? -0.515 -7.380 21.959 1.00 21.69 112 VAL A CA 1
ATOM 1840 C C . VAL A 1 112 ? -1.423 -6.238 21.543 1.00 20.88 112 VAL A C 1
ATOM 1841 O O . VAL A 1 112 ? -1.150 -5.537 20.554 1.00 20.49 112 VAL A O 1
ATOM 1854 N N . ALA A 1 113 ? -2.507 -6.040 22.290 1.00 20.76 113 ALA A N 1
ATOM 1855 C CA . ALA A 1 113 ? -3.444 -4.961 21.952 1.00 21.01 113 ALA A CA 1
ATOM 1856 C C . ALA A 1 113 ? -2.760 -3.591 22.000 1.00 20.92 113 ALA A C 1
ATOM 1857 O O . ALA A 1 113 ? -2.985 -2.728 21.135 1.00 20.56 113 ALA A O 1
ATOM 1864 N N . LEU A 1 114 ? -1.908 -3.382 23.002 1.00 21.60 114 LEU A N 1
ATOM 1865 C CA . LEU A 1 114 ? -1.169 -2.128 23.091 1.00 22.99 114 LEU A CA 1
ATOM 1866 C C . LEU A 1 114 ? -0.250 -1.940 21.905 1.00 22.18 114 LEU A C 1
ATOM 1867 O O . LEU A 1 114 ? -0.112 -0.852 21.411 1.00 23.67 114 LEU A O 1
ATOM 1883 N N . ARG A 1 115 ? 0.399 -3.000 21.434 1.00 19.90 115 ARG A N 1
ATOM 1884 C CA . ARG A 1 115 ? 1.281 -2.832 20.287 1.00 20.88 115 ARG A CA 1
ATOM 1885 C C . ARG A 1 115 ? 0.487 -2.502 19.028 1.00 19.62 115 ARG A C 1
ATOM 1886 O O . ARG A 1 115 ? 0.940 -1.695 18.204 1.00 20.77 115 ARG A O 1
ATOM 1907 N N . VAL A 1 116 ? -0.690 -3.108 18.859 1.00 19.07 116 VAL A N 1
ATOM 1908 C CA . VAL A 1 116 ? -1.550 -2.732 17.723 1.00 19.00 116 VAL A CA 1
ATOM 1909 C C . VAL A 1 116 ? -1.923 -1.257 17.835 1.00 19.51 116 VAL A C 1
ATOM 1910 O O . VAL A 1 116 ? -1.914 -0.532 16.844 1.00 20.85 116 VAL A O 1
ATOM 1923 N N . ALA A 1 117 ? -2.246 -0.807 19.042 1.00 19.19 117 ALA A N 1
ATOM 1924 C CA . ALA A 1 117 ? -2.598 0.603 19.228 1.00 20.13 117 ALA A CA 1
ATOM 1925 C C . ALA A 1 117 ? -1.446 1.510 18.837 1.00 21.65 117 ALA A C 1
ATOM 1926 O O . ALA A 1 117 ? -1.652 2.546 18.197 1.00 23.24 117 ALA A O 1
ATOM 1933 N N . GLU A 1 118 ? -0.235 1.133 19.235 1.00 21.56 118 GLU A N 1
ATOM 1934 C CA . GLU A 1 118 ? 0.945 1.930 18.896 1.00 24.85 118 GLU A CA 1
ATOM 1935 C C . GLU A 1 118 ? 1.183 1.966 17.403 1.00 23.88 118 GLU A C 1
ATOM 1936 O O . GLU A 1 118 ? 1.492 3.018 16.838 1.00 24.29 118 GLU A O 1
ATOM 1948 N N . LEU A 1 119 ? 1.020 0.822 16.748 1.00 22.97 119 LEU A N 1
ATOM 1949 C CA . LEU A 1 119 ? 1.173 0.771 15.309 1.00 24.24 119 LEU A CA 1
ATOM 1950 C C . LEU A 1 119 ? 0.160 1.641 14.618 1.00 23.98 119 LEU A C 1
ATOM 1951 O O . LEU A 1 119 ? 0.499 2.371 13.674 1.00 25.18 119 LEU A O 1
ATOM 1967 N N . ALA A 1 120 ? -1.087 1.591 15.088 1.00 22.68 120 ALA A N 1
ATOM 1968 C CA . ALA A 1 120 ? -2.137 2.384 14.476 1.00 23.70 120 ALA A CA 1
ATOM 1969 C C . ALA A 1 120 ? -1.886 3.891 14.677 1.00 25.83 120 ALA A C 1
ATOM 1970 O O . ALA A 1 120 ? -2.106 4.697 13.778 1.00 28.41 120 ALA A O 1
ATOM 1977 N N . ALA A 1 121 ? -1.443 4.258 15.873 1.00 24.89 121 ALA A N 1
ATOM 1978 C CA . ALA A 1 121 ? -1.087 5.654 16.147 1.00 27.58 121 ALA A CA 1
ATOM 1979 C C . ALA A 1 121 ? 0.010 6.169 15.223 1.00 30.11 121 ALA A C 1
ATOM 1980 O O . ALA A 1 121 ? -0.079 7.287 14.683 1.00 32.41 121 ALA A O 1
ATOM 1987 N N . LYS A 1 122 ? 1.050 5.368 15.047 1.00 31.55 122 LYS A N 1
ATOM 1988 C CA . LYS A 1 122 ? 2.167 5.711 14.177 1.00 38.11 122 LYS A CA 1
ATOM 1989 C C . LYS A 1 122 ? 1.707 5.966 12.749 1.00 38.93 122 LYS A C 1
ATOM 1990 O O . LYS A 1 122 ? 2.206 6.872 12.083 1.00 43.05 122 LYS A O 1
ATOM 2009 N N . ASN A 1 123 ? 0.749 5.164 12.289 1.00 34.25 123 ASN A N 1
ATOM 2010 C CA . ASN A 1 123 ? 0.316 5.188 10.895 1.00 34.48 123 ASN A CA 1
ATOM 2011 C C . ASN A 1 123 ? -0.977 5.949 10.657 1.00 33.82 123 ASN A C 1
ATOM 2012 O O . ASN A 1 123 ? -1.518 5.935 9.554 1.00 35.21 123 ASN A O 1
ATOM 2023 N N . GLY A 1 124 ? -1.457 6.635 11.683 1.00 34.47 124 GLY A N 1
ATOM 2024 C CA . GLY A 1 124 ? -2.586 7.532 11.528 1.00 36.01 124 GLY A CA 1
ATOM 2025 C C . GLY A 1 124 ? -3.914 6.836 11.307 1.00 34.70 124 GLY A C 1
ATOM 2026 O O . GLY A 1 124 ? -4.849 7.438 10.781 1.00 36.74 124 GLY A O 1
ATOM 2030 N N . ASP A 1 125 ? -4.005 5.570 11.719 1.00 31.13 125 ASP A N 1
ATOM 2031 C CA . ASP A 1 125 ? -5.242 4.820 11.578 1.00 29.03 125 ASP A CA 1
ATOM 2032 C C . ASP A 1 125 ? -6.078 4.968 12.843 1.00 27.97 125 ASP A C 1
ATOM 2033 O O . ASP A 1 125 ? -5.902 4.237 13.832 1.00 26.27 125 ASP A O 1
ATOM 2042 N N . LYS A 1 126 ? -7.012 5.906 12.815 1.00 29.61 126 LYS A N 1
ATOM 2043 C CA . LYS A 1 126 ? -7.764 6.235 14.022 1.00 31.22 126 LYS A CA 1
ATOM 2044 C C . LYS A 1 126 ? -8.743 5.119 14.403 1.00 28.60 126 LYS A C 1
ATOM 2045 O O . LYS A 1 126 ? -9.033 4.909 15.580 1.00 27.56 126 LYS A O 1
ATOM 2064 N N . GLU A 1 127 ? -9.272 4.438 13.394 1.00 28.29 127 GLU A N 1
ATOM 2065 C CA . GLU A 1 127 ? -10.257 3.386 13.606 1.00 29.37 127 GLU A CA 1
ATOM 2066 C C . GLU A 1 127 ? -9.615 2.207 14.332 1.00 25.92 127 GLU A C 1
ATOM 2067 O O . GLU A 1 127 ? -10.150 1.702 15.332 1.00 26.42 127 GLU A O 1
ATOM 2079 N N . VAL A 1 128 ? -8.462 1.777 13.833 1.00 24.40 128 VAL A N 1
ATOM 2080 C CA . VAL A 1 128 ? -7.735 0.666 14.469 1.00 22.74 128 VAL A CA 1
ATOM 2081 C C . VAL A 1 128 ? -7.204 1.105 15.828 1.00 22.05 128 VAL A C 1
ATOM 2082 O O . VAL A 1 128 ? -7.201 0.316 16.781 1.00 22.58 128 VAL A O 1
ATOM 2095 N N . PHE A 1 129 ? -6.769 2.363 15.942 1.00 22.76 129 PHE A N 1
ATOM 2096 C CA . PHE A 1 129 ? -6.297 2.813 17.247 1.00 23.19 129 PHE A CA 1
ATOM 2097 C C . PHE A 1 129 ? -7.385 2.634 18.311 1.00 24.22 129 PHE A C 1
ATOM 2098 O O . PHE A 1 129 ? -7.139 2.078 19.389 1.00 23.40 129 PHE A O 1
ATOM 2115 N N . LYS A 1 130 ? -8.589 3.107 18.017 1.00 25.96 130 LYS A N 1
ATOM 2116 C CA . LYS A 1 130 ? -9.697 3.001 18.968 1.00 32.38 130 LYS A CA 1
ATOM 2117 C C . LYS A 1 130 ? -10.006 1.541 19.310 1.00 26.60 130 LYS A C 1
ATOM 2118 O O . LYS A 1 130 ? -10.183 1.189 20.480 1.00 24.77 130 LYS A O 1
ATOM 2137 N N . LYS A 1 131 ? -10.056 0.689 18.295 1.00 27.26 131 LYS A N 1
ATOM 2138 C CA . LYS A 1 131 ? -10.319 -0.734 18.540 1.00 26.39 131 LYS A CA 1
ATOM 2139 C C . LYS A 1 131 ? -9.284 -1.384 19.448 1.00 22.81 131 LYS A C 1
ATOM 2140 O O . LYS A 1 131 ? -9.624 -2.155 20.349 1.00 23.91 131 LYS A O 1
ATOM 2159 N N . ALA A 1 132 ? -8.016 -1.116 19.177 1.00 19.84 132 ALA A N 1
ATOM 2160 C CA . ALA A 1 132 ? -6.948 -1.746 19.925 1.00 19.27 132 ALA A CA 1
ATOM 2161 C C . ALA A 1 132 ? -6.882 -1.170 21.337 1.00 19.68 132 ALA A C 1
ATOM 2162 O O . ALA A 1 132 ? -6.624 -1.884 22.299 1.00 19.58 132 ALA A O 1
ATOM 2169 N N . ALA A 1 133 ? -7.102 0.129 21.467 1.00 21.81 133 ALA A N 1
ATOM 2170 C CA . ALA A 1 133 ? -7.083 0.749 22.788 1.00 22.64 133 ALA A CA 1
ATOM 2171 C C . ALA A 1 133 ? -8.229 0.221 23.650 1.00 24.25 133 ALA A C 1
ATOM 2172 O O . ALA A 1 133 ? -8.049 -0.075 24.834 1.00 24.33 133 ALA A O 1
ATOM 2179 N N . GLU A 1 134 ? -9.411 0.088 23.063 1.00 24.85 134 GLU A N 1
ATOM 2180 C CA . GLU A 1 134 ? -10.543 -0.467 23.803 1.00 28.41 134 GLU A CA 1
ATOM 2181 C C . GLU A 1 134 ? -10.279 -1.914 24.210 1.00 24.27 134 GLU A C 1
ATOM 2182 O O . GLU A 1 134 ? -10.633 -2.326 25.314 1.00 24.00 134 GLU A O 1
ATOM 2194 N N . SER A 1 135 ? -9.664 -2.685 23.309 1.00 23.51 135 SER A N 1
ATOM 2195 C CA . SER A 1 135 ? -9.307 -4.062 23.601 1.00 22.39 135 SER A CA 1
ATOM 2196 C C . SER A 1 135 ? -8.318 -4.126 24.745 1.00 21.42 135 SER A C 1
ATOM 2197 O O . SER A 1 135 ? -8.485 -4.921 25.657 1.00 23.23 135 SER A O 1
ATOM 2205 N N . ALA A 1 136 ? -7.310 -3.262 24.740 1.00 20.51 136 ALA A N 1
ATOM 2206 C CA . ALA A 1 136 ? -6.329 -3.247 25.818 1.00 20.53 136 ALA A CA 1
ATOM 2207 C C . ALA A 1 136 ? -6.961 -2.969 27.184 1.00 21.83 136 ALA A C 1
ATOM 2208 O O . ALA A 1 136 ? -6.598 -3.589 28.185 1.00 22.79 136 ALA A O 1
ATOM 2215 N N . LEU A 1 137 ? -7.891 -2.021 27.213 1.00 21.65 137 LEU A N 1
ATOM 2216 C CA . LEU A 1 137 ? -8.576 -1.658 28.443 1.00 23.40 137 LEU A CA 1
ATOM 2217 C C . LEU A 1 137 ? -9.424 -2.819 28.935 1.00 26.78 137 LEU A C 1
ATOM 2218 O O . LEU A 1 137 ? -9.451 -3.118 30.131 1.00 27.38 137 LEU A O 1
ATOM 2234 N N . GLU A 1 138 ? -10.096 -3.491 28.010 1.00 28.42 138 GLU A N 1
ATOM 2235 C CA . GLU A 1 138 ? -10.911 -4.649 28.365 1.00 31.83 138 GLU A CA 1
ATOM 2236 C C . GLU A 1 138 ? -10.049 -5.780 28.933 1.00 27.33 138 GLU A C 1
ATOM 2237 O O . GLU A 1 138 ? -10.424 -6.421 29.926 1.00 28.23 138 GLU A O 1
ATOM 2249 N N . VAL A 1 139 ? -8.892 -6.025 28.328 1.00 25.16 139 VAL A N 1
ATOM 2250 C CA . VAL A 1 139 ? -8.005 -7.062 28.837 1.00 25.65 139 VAL A CA 1
ATOM 2251 C C . VAL A 1 139 ? -7.430 -6.661 30.202 1.00 25.35 139 VAL A C 1
ATOM 2252 O O . VAL A 1 139 ? -7.303 -7.518 31.071 1.00 26.17 139 VAL A O 1
ATOM 2265 N N . ALA A 1 140 ? -7.114 -5.376 30.410 1.00 24.71 140 ALA A N 1
ATOM 2266 C CA . ALA A 1 140 ? -6.661 -4.921 31.725 1.00 25.11 140 ALA A CA 1
ATOM 2267 C C . ALA A 1 140 ? -7.706 -5.242 32.794 1.00 27.23 140 ALA A C 1
ATOM 2268 O O . ALA A 1 140 ? -7.358 -5.642 33.916 1.00 28.09 140 ALA A O 1
ATOM 2275 N N . LYS A 1 141 ? -8.982 -5.083 32.453 1.00 27.33 141 LYS A N 1
ATOM 2276 C CA . LYS A 1 141 ? -10.042 -5.350 33.419 1.00 30.50 141 LYS A CA 1
ATOM 2277 C C . LYS A 1 141 ? -10.122 -6.839 33.743 1.00 31.18 141 LYS A C 1
ATOM 2278 O O . LYS A 1 141 ? -10.373 -7.213 34.889 1.00 33.60 141 LYS A O 1
ATOM 2297 N N A ARG A 1 142 ? -9.914 -7.687 32.742 0.50 29.49 142 ARG A N 1
ATOM 2298 N N B ARG A 1 142 ? -9.912 -7.681 32.736 0.50 29.48 142 ARG A N 1
ATOM 2299 C CA A ARG A 1 142 ? -9.939 -9.124 32.985 0.50 31.30 142 ARG A CA 1
ATOM 2300 C CA B ARG A 1 142 ? -9.924 -9.125 32.949 0.50 31.67 142 ARG A CA 1
ATOM 2301 C C A ARG A 1 142 ? -8.712 -9.541 33.788 0.50 30.71 142 ARG A C 1
ATOM 2302 C C B ARG A 1 142 ? -8.706 -9.560 33.755 0.50 30.65 142 ARG A C 1
ATOM 2303 O O A ARG A 1 142 ? -8.791 -10.438 34.626 0.50 32.06 142 ARG A O 1
ATOM 2304 O O B ARG A 1 142 ? -8.787 -10.484 34.561 0.50 32.04 142 ARG A O 1
ATOM 2345 N N . LEU A 1 143 ? -7.579 -8.897 33.528 1.00 28.84 143 LEU A N 1
ATOM 2346 C CA . LEU A 1 143 ? -6.359 -9.187 34.267 1.00 28.41 143 LEU A CA 1
ATOM 2347 C C . LEU A 1 143 ? -6.557 -8.882 35.754 1.00 30.52 143 LEU A C 1
ATOM 2348 O O . LEU A 1 143 ? -6.082 -9.627 36.631 1.00 33.04 143 LEU A O 1
ATOM 2365 N N . VAL A 1 144 ? -7.285 -7.813 36.057 1.00 30.31 144 VAL A N 1
ATOM 2366 C CA . VAL A 1 144 ? -7.557 -7.492 37.471 1.00 33.07 144 VAL A CA 1
ATOM 2367 C C . VAL A 1 144 ? -8.335 -8.615 38.134 1.00 35.60 144 VAL A C 1
ATOM 2368 O O . VAL A 1 144 ? -8.021 -9.019 39.256 1.00 38.50 144 VAL A O 1
ATOM 2381 N N . GLU A 1 145 ? -9.345 -9.125 37.435 1.00 34.68 145 GLU A N 1
ATOM 2382 C CA . GLU A 1 145 ? -10.167 -10.210 37.966 1.00 41.58 145 GLU A CA 1
ATOM 2383 C C . GLU A 1 145 ? -9.333 -11.460 38.226 1.00 42.05 145 GLU A C 1
ATOM 2384 O O . GLU A 1 145 ? -9.372 -12.032 39.325 1.00 46.68 145 GLU A O 1
ATOM 2396 N N . VAL A 1 146 ? -8.586 -11.880 37.211 1.00 40.82 146 VAL A N 1
ATOM 2397 C CA . VAL A 1 146 ? -7.745 -13.065 37.313 1.00 43.97 146 VAL A CA 1
ATOM 2398 C C . VAL A 1 146 ? -6.697 -12.887 38.412 1.00 47.54 146 VAL A C 1
ATOM 2399 O O . VAL A 1 146 ? -6.537 -13.757 39.275 1.00 52.36 146 VAL A O 1
ATOM 2412 N N . ALA A 1 147 ? -6.007 -11.753 38.397 1.00 47.31 147 ALA A N 1
ATOM 2413 C CA . ALA A 1 147 ? -4.917 -11.497 39.339 1.00 47.55 147 ALA A CA 1
ATOM 2414 C C . ALA A 1 147 ? -5.406 -11.391 40.782 1.00 54.00 147 ALA A C 1
ATOM 2415 O O . ALA A 1 147 ? -4.716 -11.819 41.707 1.00 57.55 147 ALA A O 1
ATOM 2422 N N A SER A 1 148 ? -6.596 -10.830 40.976 0.46 54.35 148 SER A N 1
ATOM 2423 N N B SER A 1 148 ? -6.587 -10.813 40.972 0.54 54.35 148 SER A N 1
ATOM 2424 C CA A SER A 1 148 ? -7.136 -10.645 42.321 0.46 57.41 148 SER A CA 1
ATOM 2425 C CA B SER A 1 148 ? -7.146 -10.654 42.311 0.54 57.41 148 SER A CA 1
ATOM 2426 C C A SER A 1 148 ? -7.652 -11.960 42.897 0.46 61.50 148 SER A C 1
ATOM 2427 C C B SER A 1 148 ? -7.536 -12.001 42.894 0.54 61.48 148 SER A C 1
ATOM 2428 O O A SER A 1 148 ? -7.795 -12.099 44.112 0.46 64.01 148 SER A O 1
ATOM 2429 O O B SER A 1 148 ? -7.479 -12.205 44.107 0.54 63.94 148 SER A O 1
ATOM 2444 N N . LYS A 1 149 ? -7.936 -12.921 42.025 1.00 62.95 149 LYS A N 1
ATOM 2445 C CA . LYS A 1 149 ? -8.354 -14.244 42.467 1.00 69.59 149 LYS A CA 1
ATOM 2446 C C . LYS A 1 149 ? -7.153 -15.022 42.979 1.00 69.85 149 LYS A C 1
ATOM 2447 O O . LYS A 1 149 ? -7.283 -15.852 43.872 1.00 72.32 149 LYS A O 1
ATOM 2467 N N . GLU A 1 150 ? -5.983 -14.741 42.414 1.00 69.31 150 GLU A N 1
ATOM 2468 C CA . GLU A 1 150 ? -4.747 -15.396 42.830 1.00 74.51 150 GLU A CA 1
ATOM 2469 C C . GLU A 1 150 ? -4.021 -14.612 43.935 1.00 77.09 150 GLU A C 1
ATOM 2470 O O . GLU A 1 150 ? -2.919 -14.984 44.337 1.00 79.37 150 GLU A O 1
ATOM 2482 N N . GLY A 1 151 ? -4.637 -13.531 44.414 1.00 77.35 151 GLY A N 1
ATOM 2483 C CA . GLY A 1 151 ? -4.031 -12.671 45.423 1.00 77.85 151 GLY A CA 1
ATOM 2484 C C . GLY A 1 151 ? -2.682 -12.107 45.004 1.00 76.13 151 GLY A C 1
ATOM 2485 O O . GLY A 1 151 ? -1.702 -12.204 45.745 1.00 77.82 151 GLY A O 1
ATOM 2489 N N . ASP A 1 152 ? -2.641 -11.503 43.818 1.00 72.53 152 ASP A N 1
ATOM 2490 C CA . ASP A 1 152 ? -1.391 -11.055 43.208 1.00 66.51 152 ASP A CA 1
ATOM 2491 C C . ASP A 1 152 ? -1.451 -9.560 42.894 1.00 58.61 152 ASP A C 1
ATOM 2492 O O . ASP A 1 152 ? -1.777 -9.169 41.775 1.00 56.45 152 ASP A O 1
ATOM 2501 N N . PRO A 1 153 ? -1.142 -8.716 43.884 1.00 54.36 153 PRO A N 1
ATOM 2502 C CA . PRO A 1 153 ? -1.219 -7.274 43.633 1.00 49.31 153 PRO A CA 1
ATOM 2503 C C . PRO A 1 153 ? -0.250 -6.799 42.549 1.00 44.65 153 PRO A C 1
ATOM 2504 O O . PRO A 1 153 ? -0.500 -5.754 41.950 1.00 41.04 153 PRO A O 1
ATOM 2515 N N . GLU A 1 154 ? 0.816 -7.552 42.285 1.00 46.28 154 GLU A N 1
ATOM 2516 C CA . GLU A 1 154 ? 1.798 -7.139 41.278 1.00 47.82 154 GLU A CA 1
ATOM 2517 C C . GLU A 1 154 ? 1.200 -7.136 39.882 1.00 41.28 154 GLU A C 1
ATOM 2518 O O . GLU A 1 154 ? 1.449 -6.226 39.090 1.00 39.26 154 GLU A O 1
ATOM 2530 N N . LEU A 1 155 ? 0.414 -8.158 39.569 1.00 39.02 155 LEU A N 1
ATOM 2531 C CA . LEU A 1 155 ? -0.192 -8.233 38.251 1.00 36.83 155 LEU A CA 1
ATOM 2532 C C . LEU A 1 155 ? -1.388 -7.286 38.189 1.00 33.90 155 LEU A C 1
ATOM 2533 O O . LEU A 1 155 ? -1.749 -6.823 37.122 1.00 32.28 155 LEU A O 1
ATOM 2549 N N . VAL A 1 156 ? -1.997 -6.974 39.330 1.00 34.53 156 VAL A N 1
ATOM 2550 C CA . VAL A 1 156 ? -3.007 -5.921 39.318 1.00 34.78 156 VAL A CA 1
ATOM 2551 C C . VAL A 1 156 ? -2.343 -4.597 38.972 1.00 33.65 156 VAL A C 1
ATOM 2552 O O . VAL A 1 156 ? -2.890 -3.806 38.206 1.00 33.72 156 VAL A O 1
ATOM 2565 N N . GLU A 1 157 ? -1.154 -4.355 39.517 1.00 32.20 157 GLU A N 1
ATOM 2566 C CA . GLU A 1 157 ? -0.420 -3.139 39.185 1.00 34.88 157 GLU A CA 1
ATOM 2567 C C . GLU A 1 157 ? -0.063 -3.114 37.705 1.00 31.09 157 GLU A C 1
ATOM 2568 O O . GLU A 1 157 ? -0.059 -2.069 37.066 1.00 30.67 157 GLU A O 1
ATOM 2580 N N . GLU A 1 158 ? 0.226 -4.272 37.133 1.00 29.83 158 GLU A N 1
ATOM 2581 C CA . GLU A 1 158 ? 0.539 -4.301 35.700 1.00 29.39 158 GLU A CA 1
ATOM 2582 C C . GLU A 1 158 ? -0.679 -3.882 34.886 1.00 28.19 158 GLU A C 1
ATOM 2583 O O . GLU A 1 158 ? -0.543 -3.208 33.855 1.00 27.46 158 GLU A O 1
ATOM 2595 N N . ALA A 1 159 ? -1.868 -4.259 35.359 1.00 29.05 159 ALA A N 1
ATOM 2596 C CA . ALA A 1 159 ? -3.099 -3.883 34.666 1.00 28.45 159 ALA A CA 1
ATOM 2597 C C . ALA A 1 159 ? -3.281 -2.365 34.715 1.00 27.67 159 ALA A C 1
ATOM 2598 O O . ALA A 1 159 ? -3.730 -1.753 33.737 1.00 26.60 159 ALA A O 1
ATOM 2605 N N . ALA A 1 160 ? -2.927 -1.758 35.846 1.00 28.83 160 ALA A N 1
ATOM 2606 C CA . ALA A 1 160 ? -2.955 -0.306 35.957 1.00 29.89 160 ALA A CA 1
ATOM 2607 C C . ALA A 1 160 ? -2.015 0.320 34.933 1.00 28.74 160 ALA A C 1
ATOM 2608 O O . ALA A 1 160 ? -2.357 1.328 34.300 1.00 27.89 160 ALA A O 1
ATOM 2615 N N . LYS A 1 161 ? -0.835 -0.277 34.760 1.00 28.27 161 LYS A N 1
ATOM 2616 C CA . LYS A 1 161 ? 0.150 0.266 33.821 1.00 28.59 161 LYS A CA 1
ATOM 2617 C C . LYS A 1 161 ? -0.361 0.184 32.376 1.00 27.10 161 LYS A C 1
ATOM 2618 O O . LYS A 1 161 ? -0.101 1.080 31.557 1.00 27.80 161 LYS A O 1
ATOM 2637 N N . VAL A 1 162 ? -1.097 -0.878 32.054 1.00 25.42 162 VAL A N 1
ATOM 2638 C CA . VAL A 1 162 ? -1.716 -0.982 30.727 1.00 24.46 162 VAL A CA 1
ATOM 2639 C C . VAL A 1 162 ? -2.682 0.176 30.482 1.00 24.15 162 VAL A C 1
ATOM 2640 O O . VAL A 1 162 ? -2.613 0.843 29.463 1.00 23.76 162 VAL A O 1
ATOM 2653 N N . ALA A 1 163 ? -3.595 0.399 31.412 1.00 25.71 163 ALA A N 1
ATOM 2654 C CA . ALA A 1 163 ? -4.532 1.513 31.305 1.00 26.11 163 ALA A CA 1
ATOM 2655 C C . ALA A 1 163 ? -3.806 2.860 31.194 1.00 27.55 163 ALA A C 1
ATOM 2656 O O . ALA A 1 163 ? -4.214 3.718 30.408 1.00 29.25 163 ALA A O 1
ATOM 2663 N N . GLU A 1 164 ? -2.737 3.050 31.966 1.00 26.72 164 GLU A N 1
ATOM 2664 C CA . GLU A 1 164 ? -2.041 4.339 31.943 1.00 30.05 164 GLU A CA 1
ATOM 2665 C C . GLU A 1 164 ? -1.360 4.534 30.597 1.00 28.01 164 GLU A C 1
ATOM 2666 O O . GLU A 1 164 ? -1.282 5.654 30.100 1.00 28.78 164 GLU A O 1
ATOM 2678 N N A GLU A 1 165 ? -0.875 3.446 30.010 0.41 27.93 165 GLU A N 1
ATOM 2679 N N B GLU A 1 165 ? -0.889 3.449 29.985 0.59 28.08 165 GLU A N 1
ATOM 2680 C CA A GLU A 1 165 ? -0.262 3.541 28.695 0.41 28.05 165 GLU A CA 1
ATOM 2681 C CA B GLU A 1 165 ? -0.236 3.563 28.679 0.59 28.09 165 GLU A CA 1
ATOM 2682 C C A GLU A 1 165 ? -1.311 3.989 27.694 0.41 27.37 165 GLU A C 1
ATOM 2683 C C B GLU A 1 165 ? -1.257 3.862 27.581 0.59 27.18 165 GLU A C 1
ATOM 2684 O O A GLU A 1 165 ? -1.080 4.926 26.923 0.41 27.79 165 GLU A O 1
ATOM 2685 O O B GLU A 1 165 ? -0.949 4.576 26.620 0.59 27.49 165 GLU A O 1
ATOM 2708 N N . VAL A 1 166 ? -2.472 3.335 27.722 1.00 25.35 166 VAL A N 1
ATOM 2709 C CA . VAL A 1 166 ? -3.549 3.686 26.809 1.00 24.37 166 VAL A CA 1
ATOM 2710 C C . VAL A 1 166 ? -3.910 5.162 27.010 1.00 25.73 166 VAL A C 1
ATOM 2711 O O . VAL A 1 166 ? -4.140 5.886 26.046 1.00 27.89 166 VAL A O 1
ATOM 2725 N N . ARG A 1 167 ? -3.952 5.607 28.259 1.00 25.54 167 ARG A N 1
ATOM 2726 C CA . ARG A 1 167 ? -4.288 7.007 28.552 1.00 26.60 167 ARG A CA 1
ATOM 2727 C C . ARG A 1 167 ? -3.302 7.961 27.872 1.00 27.94 167 ARG A C 1
ATOM 2728 O O . ARG A 1 167 ? -3.706 8.922 27.203 1.00 29.34 167 ARG A O 1
ATOM 2749 N N . LYS A 1 168 ? -2.011 7.676 28.024 1.00 28.11 168 LYS A N 1
ATOM 2750 C CA . LYS A 1 168 ? -0.979 8.555 27.478 1.00 29.63 168 LYS A CA 1
ATOM 2751 C C . LYS A 1 168 ? -1.016 8.559 25.958 1.00 29.08 168 LYS A C 1
ATOM 2752 O O . LYS A 1 168 ? -0.892 9.610 25.341 1.00 30.87 168 LYS A O 1
ATOM 2771 N N A LEU A 1 169 ? -1.163 7.375 25.363 0.53 28.55 169 LEU A N 1
ATOM 2772 N N B LEU A 1 169 ? -1.213 7.386 25.360 0.47 28.56 169 LEU A N 1
ATOM 2773 C CA A LEU A 1 169 ? -1.274 7.245 23.913 0.53 28.17 169 LEU A CA 1
ATOM 2774 C CA B LEU A 1 169 ? -1.240 7.259 23.905 0.47 28.19 169 LEU A CA 1
ATOM 2775 C C A LEU A 1 169 ? -2.447 8.049 23.386 0.53 28.78 169 LEU A C 1
ATOM 2776 C C B LEU A 1 169 ? -2.482 7.913 23.296 0.47 28.80 169 LEU A C 1
ATOM 2777 O O A LEU A 1 169 ? -2.301 8.839 22.444 0.53 29.59 169 LEU A O 1
ATOM 2778 O O B LEU A 1 169 ? -2.418 8.469 22.198 0.47 29.18 169 LEU A O 1
ATOM 2809 N N . ALA A 1 170 ? -3.609 7.859 24.004 1.00 27.58 170 ALA A N 1
ATOM 2810 C CA . ALA A 1 170 ? -4.822 8.538 23.552 1.00 30.00 170 ALA A CA 1
ATOM 2811 C C . ALA A 1 170 ? -4.683 10.064 23.630 1.00 30.91 170 ALA A C 1
ATOM 2812 O O . ALA A 1 170 ? -5.187 10.786 22.761 1.00 33.93 170 ALA A O 1
ATOM 2820 N N . LYS A 1 171 ? -4.032 10.568 24.679 1.00 27.91 171 LYS A N 1
ATOM 2821 C CA . LYS A 1 171 ? -3.828 12.014 24.794 1.00 31.63 171 LYS A CA 1
ATOM 2822 C C . LYS A 1 171 ? -2.974 12.517 23.630 1.00 31.63 171 LYS A C 1
ATOM 2823 O O . LYS A 1 171 ? -3.265 13.574 23.043 1.00 33.93 171 LYS A O 1
ATOM 2842 N N . LYS A 1 172 ? -1.946 11.753 23.272 1.00 33.23 172 LYS A N 1
ATOM 2843 C CA . LYS A 1 172 ? -1.083 12.133 22.152 1.00 38.70 172 LYS A CA 1
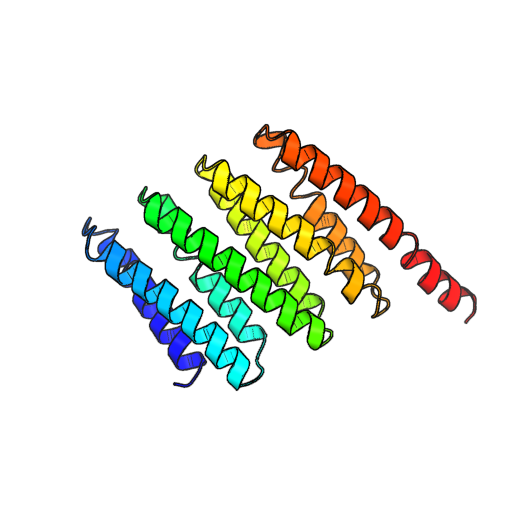ATOM 2844 C C . LYS A 1 172 ? -1.831 12.046 20.825 1.00 39.56 172 LYS A C 1
ATOM 2845 O O . LYS A 1 172 ? -1.578 12.829 19.912 1.00 41.66 172 LYS A O 1
ATOM 2864 N N . GLN A 1 173 ? -2.736 11.077 20.710 1.00 40.88 173 GLN A N 1
ATOM 2865 C CA . GLN A 1 173 ? -3.515 10.906 19.488 1.00 43.95 173 GLN A CA 1
ATOM 2866 C C . GLN A 1 173 ? -4.688 11.882 19.409 1.00 48.83 173 GLN A C 1
ATOM 2867 O O . GLN A 1 173 ? -5.329 12.008 18.368 1.00 51.41 173 GLN A O 1
ATOM 2881 N N . GLY A 1 174 ? -4.978 12.555 20.514 1.00 49.99 174 GLY A N 1
ATOM 2882 C CA . GLY A 1 174 ? -6.055 13.525 20.551 1.00 50.94 174 GLY A CA 1
ATOM 2883 C C . GLY A 1 174 ? -7.423 12.867 20.621 1.00 48.37 174 GLY A C 1
ATOM 2884 O O . GLY A 1 174 ? -8.439 13.505 20.343 1.00 48.25 174 GLY A O 1
ATOM 2888 N N . ASP A 1 175 ? -7.451 11.596 21.014 1.00 46.20 175 ASP A N 1
ATOM 2889 C CA . ASP A 1 175 ? -8.702 10.841 21.081 1.00 41.98 175 ASP A CA 1
ATOM 2890 C C . ASP A 1 175 ? -9.342 10.959 22.463 1.00 37.48 175 ASP A C 1
ATOM 2891 O O . ASP A 1 175 ? -9.040 10.179 23.385 1.00 35.59 175 ASP A O 1
ATOM 2900 N N . GLU A 1 176 ? -10.267 11.898 22.584 1.00 35.93 176 GLU A N 1
ATOM 2901 C CA . GLU A 1 176 ? -10.825 12.253 23.871 1.00 39.29 176 GLU A CA 1
ATOM 2902 C C . GLU A 1 176 ? -11.640 11.118 24.443 1.00 34.47 176 GLU A C 1
ATOM 2903 O O . GLU A 1 176 ? -11.639 10.899 25.656 1.00 32.62 176 GLU A O 1
ATOM 2915 N N . GLU A 1 177 ? -12.358 10.413 23.578 1.00 34.61 177 GLU A N 1
ATOM 2916 C CA . GLU A 1 177 ? -13.221 9.328 24.030 1.00 35.48 177 GLU A CA 1
ATOM 2917 C C . GLU A 1 177 ? -12.401 8.207 24.679 1.00 31.91 177 GLU A C 1
ATOM 2918 O O . GLU A 1 177 ? -12.730 7.713 25.769 1.00 29.67 177 GLU A O 1
ATOM 2930 N N . VAL A 1 178 ? -11.328 7.817 24.005 1.00 32.72 178 VAL A N 1
ATOM 2931 C CA . VAL A 1 178 ? -10.466 6.755 24.504 1.00 31.38 178 VAL A CA 1
ATOM 2932 C C . VAL A 1 178 ? -9.731 7.231 25.744 1.00 30.98 178 VAL A C 1
ATOM 2933 O O . VAL A 1 178 ? -9.534 6.448 26.675 1.00 30.84 178 VAL A O 1
ATOM 2946 N N . TYR A 1 179 ? -9.318 8.499 25.750 1.00 30.62 179 TYR A N 1
ATOM 2947 C CA . TYR A 1 179 ? -8.694 9.074 26.923 1.00 29.84 179 TYR A CA 1
ATOM 2948 C C . TYR A 1 179 ? -9.607 8.916 28.139 1.00 29.92 179 TYR A C 1
ATOM 2949 O O . TYR A 1 179 ? -9.162 8.459 29.193 1.00 28.72 179 TYR A O 1
ATOM 2967 N N . GLU A 1 180 ? -10.881 9.286 28.022 1.00 30.77 180 GLU A N 1
ATOM 2968 C CA . GLU A 1 180 ? -11.742 9.245 29.200 1.00 32.62 180 GLU A CA 1
ATOM 2969 C C . GLU A 1 180 ? -12.058 7.811 29.624 1.00 30.75 180 GLU A C 1
ATOM 2970 O O . GLU A 1 180 ? -12.165 7.542 30.822 1.00 30.96 180 GLU A O 1
ATOM 2982 N N . LYS A 1 181 ? -12.202 6.894 28.662 1.00 29.05 181 LYS A N 1
ATOM 2983 C CA . LYS A 1 181 ? -12.359 5.490 28.995 1.00 28.34 181 LYS A CA 1
ATOM 2984 C C . LYS A 1 181 ? -11.120 4.946 29.718 1.00 27.38 181 LYS A C 1
ATOM 2985 O O . LYS A 1 181 ? -11.243 4.235 30.720 1.00 26.78 181 LYS A O 1
ATOM 3004 N N . ALA A 1 182 ? -9.933 5.306 29.239 1.00 27.07 182 ALA A N 1
ATOM 3005 C CA . ALA A 1 182 ? -8.696 4.841 29.861 1.00 26.94 182 ALA A CA 1
ATOM 3006 C C . ALA A 1 182 ? -8.533 5.398 31.278 1.00 27.57 182 ALA A C 1
ATOM 3007 O O . ALA A 1 182 ? -8.098 4.691 32.191 1.00 27.53 182 ALA A O 1
ATOM 3014 N N . ARG A 1 183 ? -8.879 6.669 31.481 1.00 26.98 183 ARG A N 1
ATOM 3015 C CA . ARG A 1 183 ? -8.721 7.246 32.797 1.00 28.90 183 ARG A CA 1
ATOM 3016 C C . ARG A 1 183 ? -9.691 6.592 33.784 1.00 28.92 183 ARG A C 1
ATOM 3017 O O . ARG A 1 183 ? -9.337 6.356 34.940 1.00 30.18 183 ARG A O 1
ATOM 3038 N N . GLU A 1 184 ? -10.898 6.265 33.326 1.00 30.27 184 GLU A N 1
ATOM 3039 C CA . GLU A 1 184 ? -11.895 5.655 34.201 1.00 33.42 184 GLU A CA 1
ATOM 3040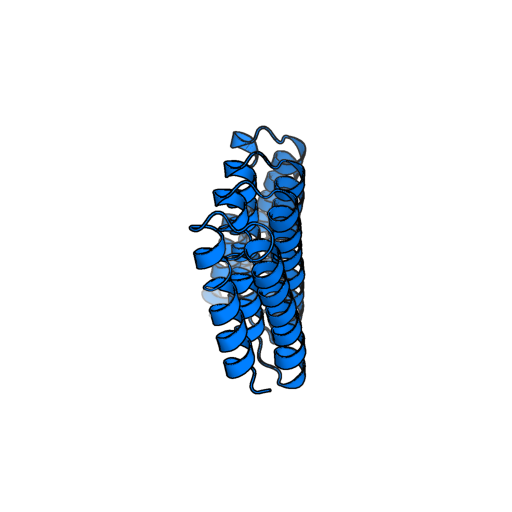 C C . GLU A 1 184 ? -11.465 4.218 34.538 1.00 30.02 184 GLU A C 1
ATOM 3041 O O . GLU A 1 184 ? -11.581 3.773 35.686 1.00 30.64 184 GLU A O 1
ATOM 3053 N N . THR A 1 185 ? -10.973 3.503 33.535 1.00 27.21 185 THR A N 1
ATOM 3054 C CA . THR A 1 185 ? -10.436 2.160 33.745 1.00 28.31 185 THR A CA 1
ATOM 3055 C C . THR A 1 185 ? -9.288 2.210 34.742 1.00 29.28 185 THR A C 1
ATOM 3056 O O . THR A 1 185 ? -9.236 1.418 35.688 1.00 29.61 185 THR A O 1
ATOM 3067 N N . ALA A 1 186 ? -8.373 3.157 34.566 1.00 31.29 186 ALA A N 1
ATOM 3068 C CA . ALA A 1 186 ? -7.229 3.236 35.472 1.00 32.22 186 ALA A CA 1
ATOM 3069 C C . ALA A 1 186 ? -7.665 3.532 36.914 1.00 31.51 186 ALA A C 1
ATOM 3070 O O . ALA A 1 186 ? -7.073 3.016 37.865 1.00 32.06 186 ALA A O 1
ATOM 3077 N N . ARG A 1 187 ? -8.705 4.347 37.069 1.00 30.44 187 ARG A N 1
ATOM 3078 C CA . ARG A 1 187 ? -9.217 4.697 38.383 1.00 34.66 187 ARG A CA 1
ATOM 3079 C C . ARG A 1 187 ? -9.747 3.436 39.056 1.00 34.31 187 ARG A C 1
ATOM 3080 O O . ARG A 1 187 ? -9.384 3.135 40.193 1.00 34.99 187 ARG A O 1
ATOM 3101 N N . GLU A 1 188 ? -10.584 2.692 38.332 1.00 34.67 188 GLU A N 1
ATOM 3102 C CA . GLU A 1 188 ? -11.148 1.452 38.853 1.00 37.11 188 GLU A CA 1
ATOM 3103 C C . GLU A 1 188 ? -10.063 0.440 39.196 1.00 33.01 188 GLU A C 1
ATOM 3104 O O . GLU A 1 188 ? -10.140 -0.215 40.215 1.00 36.03 188 GLU A O 1
ATOM 3116 N N . VAL A 1 189 ? -9.055 0.298 38.344 1.00 30.13 189 VAL A N 1
ATOM 3117 C CA . VAL A 1 189 ? -7.981 -0.656 38.611 1.00 29.30 189 VAL A CA 1
ATOM 3118 C C . VAL A 1 189 ? -7.192 -0.237 39.851 1.00 30.74 189 VAL A C 1
ATOM 3119 O O . VAL A 1 189 ? -6.829 -1.070 40.680 1.00 32.16 189 VAL A O 1
ATOM 3132 N N . LYS A 1 190 ? -6.936 1.059 39.998 1.00 30.24 190 LYS A N 1
ATOM 3133 C CA . LYS A 1 190 ? -6.143 1.506 41.141 1.00 34.81 190 LYS A CA 1
ATOM 3134 C C . LYS A 1 190 ? -6.931 1.326 42.436 1.00 34.45 190 LYS A C 1
ATOM 3135 O O . LYS A 1 190 ? -6.343 1.049 43.490 1.00 36.74 190 LYS A O 1
ATOM 3154 N N . GLU A 1 191 ? -8.255 1.436 42.373 1.00 32.61 191 GLU A N 1
ATOM 3155 C CA . GLU A 1 191 ? -9.047 1.220 43.588 1.00 34.79 191 GLU A CA 1
ATOM 3156 C C . GLU A 1 191 ? -8.983 -0.259 43.952 1.00 33.60 191 GLU A C 1
ATOM 3157 O O . GLU A 1 191 ? -8.875 -0.599 45.127 1.00 35.41 191 GLU A O 1
ATOM 3169 N N . GLU A 1 192 ? -9.044 -1.135 42.951 1.00 33.17 192 GLU A N 1
ATOM 3170 C CA . GLU A 1 192 ? -8.982 -2.561 43.219 1.00 34.55 192 GLU A CA 1
ATOM 3171 C C . GLU A 1 192 ? -7.566 -2.961 43.659 1.00 34.70 192 GLU A C 1
ATOM 3172 O O . GLU A 1 192 ? -7.398 -3.873 44.466 1.00 39.11 192 GLU A O 1
ATOM 3184 N N . LEU A 1 193 ? -6.546 -2.262 43.173 1.00 33.10 193 LEU A N 1
ATOM 3185 C CA . LEU A 1 193 ? -5.180 -2.526 43.627 1.00 33.75 193 LEU A CA 1
ATOM 3186 C C . LEU A 1 193 ? -5.006 -2.199 45.117 1.00 34.60 193 LEU A C 1
ATOM 3187 O O . LEU A 1 193 ? -4.369 -2.937 45.859 1.00 35.48 193 LEU A O 1
ATOM 3203 N N . LYS A 1 194 ? -5.558 -1.074 45.547 1.00 33.25 194 LYS A N 1
ATOM 3204 C CA . LYS A 1 194 ? -5.511 -0.694 46.951 1.00 34.04 194 LYS A CA 1
ATOM 3205 C C . LYS A 1 194 ? -6.189 -1.774 47.789 1.00 36.29 194 LYS A C 1
ATOM 3206 O O . LYS A 1 194 ? -5.674 -2.199 48.823 1.00 36.81 194 LYS A O 1
ATOM 3225 N N A ARG A 1 195 ? -7.348 -2.229 47.330 0.52 36.73 195 ARG A N 1
ATOM 3226 N N B ARG A 1 195 ? -7.340 -2.239 47.322 0.48 36.74 195 ARG A N 1
ATOM 3227 C CA A ARG A 1 195 ? -8.090 -3.245 48.064 0.52 39.15 195 ARG A CA 1
ATOM 3228 C CA B ARG A 1 195 ? -8.100 -3.236 48.062 0.48 39.15 195 ARG A CA 1
ATOM 3229 C C A ARG A 1 195 ? -7.274 -4.534 48.184 0.52 38.49 195 ARG A C 1
ATOM 3230 C C B ARG A 1 195 ? -7.365 -4.580 48.144 0.48 38.42 195 ARG A C 1
ATOM 3231 O O A ARG A 1 195 ? -7.210 -5.140 49.258 0.52 39.13 195 ARG A O 1
ATOM 3232 O O B ARG A 1 195 ? -7.441 -5.271 49.162 0.48 39.05 195 ARG A O 1
ATOM 3273 N N . VAL A 1 196 ? -6.648 -4.943 47.083 1.00 38.97 196 VAL A N 1
ATOM 3274 C CA . VAL A 1 196 ? -5.907 -6.203 47.062 1.00 41.53 196 VAL A CA 1
ATOM 3275 C C . VAL A 1 196 ? -4.636 -6.102 47.910 1.00 42.69 196 VAL A C 1
ATOM 3276 O O . VAL A 1 196 ? -4.297 -7.039 48.627 1.00 45.95 196 VAL A O 1
ATOM 3290 N N . ARG A 1 197 ? -3.928 -4.978 47.819 1.00 38.76 197 ARG A N 1
ATOM 3291 C CA . ARG A 1 197 ? -2.780 -4.749 48.702 1.00 39.79 197 ARG A CA 1
ATOM 3292 C C . ARG A 1 197 ? -3.196 -4.810 50.163 1.00 41.14 197 ARG A C 1
ATOM 3293 O O . ARG A 1 197 ? -2.493 -5.378 51.005 1.00 40.75 197 ARG A O 1
ATOM 3314 N N . GLU A 1 198 ? -4.333 -4.201 50.484 1.00 43.87 198 GLU A N 1
ATOM 3315 C CA . GLU A 1 198 ? -4.739 -4.076 51.888 1.00 45.80 198 GLU A CA 1
ATOM 3316 C C . GLU A 1 198 ? -5.203 -5.420 52.438 1.00 47.17 198 GLU A C 1
ATOM 3317 O O . GLU A 1 198 ? -5.020 -5.718 53.623 1.00 49.11 198 GLU A O 1
ATOM 3329 N N . GLU A 1 199 ? -5.811 -6.216 51.565 1.00 46.52 199 GLU A N 1
ATOM 3330 C CA . GLU A 1 199 ? -6.211 -7.579 51.876 1.00 53.33 199 GLU A CA 1
ATOM 3331 C C . GLU A 1 199 ? -4.996 -8.438 52.201 1.00 50.06 199 GLU A C 1
ATOM 3332 O O . GLU A 1 199 ? -5.004 -9.195 53.170 1.00 50.09 199 GLU A O 1
ATOM 3344 N N . LYS A 1 200 ? -3.955 -8.332 51.381 1.00 48.20 200 LYS A N 1
ATOM 3345 C CA . LYS A 1 200 ? -2.758 -9.135 51.592 1.00 51.79 200 LYS A CA 1
ATOM 3346 C C . LYS A 1 200 ? -1.983 -8.626 52.802 1.00 55.08 200 LYS A C 1
ATOM 3347 O O . LYS A 1 200 ? -1.650 -9.397 53.700 1.00 56.98 200 LYS A O 1
ATOM 3366 N N . GLY A 1 201 ? -1.695 -7.325 52.816 1.00 58.47 201 GLY A N 1
ATOM 3367 C CA . GLY A 1 201 ? -0.966 -6.711 53.910 1.00 57.97 201 GLY A CA 1
ATOM 3368 C C . GLY A 1 201 ? -1.683 -6.882 55.232 1.00 57.02 201 GLY A C 1
ATOM 3369 O O . GLY A 1 201 ? -1.071 -6.819 56.303 1.00 59.13 201 GLY A O 1
ATOM 3373 N N . GLY A 1 202 ? -2.991 -7.107 55.161 1.00 52.67 202 GLY A N 1
ATOM 3374 C CA . GLY A 1 202 ? -3.781 -7.323 56.357 1.00 58.75 202 GLY A CA 1
ATOM 3375 C C . GLY A 1 202 ? -3.556 -8.721 56.882 1.00 66.18 202 GLY A C 1
ATOM 3376 O O . GLY A 1 202 ? -3.308 -8.913 58.072 1.00 71.95 202 GLY A O 1
ATOM 3380 N N . TRP A 1 203 ? -3.630 -9.707 55.992 1.00 69.30 203 TRP A N 1
ATOM 3381 C CA . TRP A 1 203 ? -3.452 -11.094 56.405 1.00 75.48 203 TRP A CA 1
ATOM 3382 C C . TRP A 1 203 ? -1.990 -11.393 56.706 1.00 77.84 203 TRP A C 1
ATOM 3383 O O . TRP A 1 203 ? -1.682 -12.362 57.401 1.00 82.87 203 TRP A O 1
ATOM 3404 N N . LEU A 1 204 ? -1.092 -10.552 56.199 1.00 74.92 204 LEU A N 1
ATOM 3405 C CA . LEU A 1 204 ? 0.313 -10.631 56.582 1.00 75.76 204 LEU A CA 1
ATOM 3406 C C . LEU A 1 204 ? 0.513 -10.112 58.014 1.00 80.58 204 LEU A C 1
ATOM 3407 O O . LEU A 1 204 ? 1.124 -10.790 58.845 1.00 81.14 204 LEU A O 1
ATOM 3423 N N . GLU A 1 205 ? -0.004 -8.916 58.297 1.00 80.00 205 GLU A N 1
ATOM 3424 C CA . GLU A 1 205 ? 0.066 -8.343 59.644 1.00 81.56 205 GLU A CA 1
ATOM 3425 C C . GLU A 1 205 ? -0.552 -9.294 60.666 1.00 83.02 205 GLU A C 1
ATOM 3426 O O . GLU A 1 205 ? -0.059 -9.431 61.791 1.00 78.61 205 GLU A O 1
ATOM 3438 N N . HIS A 1 206 ? -1.647 -9.931 60.267 1.00 93.36 206 HIS A N 1
ATOM 3439 C CA . HIS A 1 206 ? -2.343 -10.891 61.112 1.00 104.23 206 HIS A CA 1
ATOM 3440 C C . HIS A 1 206 ? -1.412 -12.040 61.484 1.00 105.70 206 HIS A C 1
ATOM 3441 O O . HIS A 1 206 ? -1.311 -12.418 62.652 1.00 108.05 206 HIS A O 1
ATOM 3455 N N . HIS A 1 207 ? -0.727 -12.581 60.481 1.00 103.71 207 HIS A N 1
ATOM 3456 C CA . HIS A 1 207 ? 0.257 -13.637 60.696 1.00 98.22 207 HIS A CA 1
ATOM 3457 C C . HIS A 1 207 ? 1.628 -13.039 60.994 1.00 94.56 207 HIS A C 1
ATOM 3458 O O . HIS A 1 207 ? 2.123 -13.121 62.117 1.00 94.25 207 HIS A O 1
#

Solvent-accessible surface area: 11045 Å² total; per-residue (Å²): 114,84,12,132,76,8,23,80,108,0,95,98,6,5,85,92,1,111,96,0,34,158,134,46,52,113,109,45,7,108,118,0,0,73,74,0,9,73,8,1,117,126,0,6,72,37,1,130,162,94,50,46,14,119,15,3,15,59,0,0,73,0,0,26,108,1,0,57,18,0,19,148,62,56,27,146,106,1,8,70,72,0,1,71,9,0,9,104,6,1,98,88,0,8,84,28,0,26,170,99,32,40,8,100,18,0,14,50,0,0,99,6,0,19,73,1,0,51,6,0,19,143,64,56,21,148,94,4,4,67,81,0,0,55,10,0,7,100,5,0,101,70,0,15,105,12,0,32,178,100,43,40,8,108,17,0,60,56,0,5,112,6,0,33,60,0,61,108,24,0,130,176,57,52,34,120,89,0,41,103,87,0,142,84,4,4,119,85,4,109,101,50,15,118,112,6,125,106,89,90,35,34,148,115,156,123,175

Nearest PDB structures (foldseek):
  5cwn-assembly1_A  TM=1.005E+00  e=7.999E-23  synthetic construct
  8f6q-assembly1_A  TM=9.813E-01  e=3.466E-15  synthetic construct
  5cwm-assembly1_A  TM=8.257E-01  e=5.604E-10  synthetic construct
  8fbo-assembly1_C  TM=8.133E-01  e=7.323E-09  synthetic construct
  6e9t-assembly1_B  TM=7.605E-01  e=2.596E-09  synthetic construct